Protein AF-A0A7X4B3M7-F1 (afdb_monomer)

Secondary structure (DSSP, 8-state):
---------------------S-TTS--SS--STT-EEEEE-TTS-EEEEEEEEEEEETTEEEEEEEEES----TTT--SS---SEEEE-SSEEEE--HHHHHHHHHHHHHHHHHHHHHHHHHHHHTTSPTT-EEEEEEEEEEEE-SSEEEEESS--TT-EEEEEEEEEEEEEEEEEESS-----GGGTEEEEEEEEEEEEEEEEEEEEEETTEEEEEEEEEEEEEEEEEEE--SS----S------------

Solvent-accessible surface area (backbone atoms only — not comparable to full-atom values): 15549 Å² total; per-residue (Å²): 134,88,80,88,85,88,80,91,78,86,81,79,80,76,75,75,76,71,77,75,69,92,70,82,76,69,60,72,89,57,75,81,54,64,74,40,66,50,76,49,66,50,98,87,68,51,69,35,38,41,29,21,40,77,68,44,78,57,96,89,41,72,31,45,29,42,47,53,43,69,72,89,79,58,54,88,78,53,93,69,94,83,78,56,48,34,35,33,79,50,94,61,34,34,32,32,58,49,29,70,59,50,26,50,32,52,40,49,57,51,46,56,53,49,51,53,51,39,51,53,50,37,54,64,45,53,80,71,44,60,92,74,43,45,67,45,70,49,73,50,74,50,53,46,49,46,73,65,25,46,76,41,67,38,59,92,63,91,70,53,69,48,72,21,44,43,34,41,33,41,35,42,40,37,54,46,69,44,74,59,91,76,82,72,59,71,69,76,30,49,51,42,44,39,36,37,42,39,31,33,35,31,56,75,49,67,43,71,49,78,55,97,93,44,76,43,71,74,36,80,38,69,47,75,45,80,47,79,48,75,47,70,75,62,100,51,86,82,86,80,88,87,86,84,83,75,85,85,77,88,82,88,130

Mean predicted aligned error: 13.41 Å

Structure (mmCIF, N/CA/C/O backbone):
data_AF-A0A7X4B3M7-F1
#
_entry.id   AF-A0A7X4B3M7-F1
#
loop_
_atom_site.group_PDB
_atom_site.id
_atom_site.type_symbol
_atom_site.label_atom_id
_atom_site.label_alt_id
_atom_site.label_comp_id
_atom_site.label_asym_id
_atom_site.label_entity_id
_atom_site.label_seq_id
_atom_site.pdbx_PDB_ins_code
_atom_site.Cartn_x
_atom_site.Cartn_y
_atom_site.Cartn_z
_atom_site.occupancy
_atom_site.B_iso_or_equiv
_atom_site.auth_seq_id
_atom_site.auth_comp_id
_atom_site.auth_asym_id
_atom_site.auth_atom_id
_atom_site.pdbx_PDB_model_num
ATOM 1 N N . MET A 1 1 ? 45.673 -19.142 -72.342 1.00 34.72 1 MET A N 1
ATOM 2 C CA . MET A 1 1 ? 46.194 -18.234 -71.298 1.00 34.72 1 MET A CA 1
ATOM 3 C C . MET A 1 1 ? 45.036 -17.338 -70.872 1.00 34.72 1 MET A C 1
ATOM 5 O O . MET A 1 1 ? 44.588 -16.563 -71.697 1.00 34.72 1 MET A O 1
ATOM 9 N N . ASN A 1 2 ? 44.330 -17.653 -69.778 1.00 34.03 2 ASN A N 1
ATOM 10 C CA . ASN A 1 2 ? 44.690 -17.321 -68.380 1.00 34.03 2 ASN A CA 1
ATOM 11 C C . ASN A 1 2 ? 44.481 -15.809 -68.128 1.00 34.03 2 ASN A C 1
ATOM 13 O O . ASN A 1 2 ? 45.130 -15.044 -68.821 1.00 34.03 2 ASN A O 1
ATOM 17 N N . TYR A 1 3 ? 43.674 -15.261 -67.208 1.00 37.75 3 TYR A N 1
ATOM 18 C CA . TYR A 1 3 ? 42.820 -15.725 -66.100 1.00 37.75 3 TYR A CA 1
ATOM 19 C C . TYR A 1 3 ? 41.920 -14.515 -65.669 1.00 37.75 3 TYR A C 1
ATOM 21 O O . TYR A 1 3 ? 42.401 -13.391 -65.676 1.00 37.75 3 TYR A O 1
ATOM 29 N N . ILE A 1 4 ? 40.654 -14.770 -65.289 1.00 41.84 4 ILE A N 1
ATOM 30 C CA . ILE A 1 4 ? 39.885 -14.256 -64.111 1.00 41.84 4 ILE A CA 1
ATOM 31 C C . ILE A 1 4 ? 39.731 -12.726 -63.855 1.00 41.84 4 ILE A C 1
ATOM 33 O O . ILE A 1 4 ? 40.701 -12.026 -63.618 1.00 41.84 4 ILE A O 1
ATOM 37 N N . LYS A 1 5 ? 38.508 -12.169 -63.994 1.00 34.84 5 LYS A N 1
ATOM 38 C CA . LYS A 1 5 ? 37.421 -11.846 -63.006 1.00 34.84 5 LYS A CA 1
ATOM 39 C C . LYS A 1 5 ? 37.595 -10.560 -62.155 1.00 34.84 5 LYS A C 1
ATOM 41 O O . LYS A 1 5 ? 38.554 -10.450 -61.404 1.00 34.84 5 LYS A O 1
ATOM 46 N N . THR A 1 6 ? 36.492 -9.784 -62.082 1.00 40.59 6 THR A N 1
ATOM 47 C CA . THR A 1 6 ? 36.068 -8.846 -60.994 1.00 40.59 6 THR A CA 1
ATOM 48 C C . THR A 1 6 ? 36.888 -7.540 -60.868 1.00 40.59 6 THR A C 1
ATOM 50 O O . THR A 1 6 ? 38.086 -7.549 -61.074 1.00 40.59 6 THR A O 1
ATOM 53 N N . ALA A 1 7 ? 36.337 -6.361 -60.562 1.00 35.16 7 ALA A N 1
ATOM 54 C CA . ALA A 1 7 ? 35.203 -6.085 -59.692 1.00 35.16 7 ALA A CA 1
ATOM 55 C C . ALA A 1 7 ? 34.476 -4.764 -60.017 1.00 35.16 7 ALA A C 1
ATOM 57 O O . ALA A 1 7 ? 35.094 -3.720 -60.212 1.00 35.16 7 ALA A O 1
ATOM 58 N N . CYS A 1 8 ? 33.142 -4.824 -59.980 1.00 39.59 8 CYS A N 1
ATOM 59 C CA . CYS A 1 8 ? 32.291 -3.695 -59.622 1.00 39.59 8 CYS A CA 1
ATOM 60 C C . CYS A 1 8 ? 32.589 -3.299 -58.175 1.00 39.59 8 CYS A C 1
ATOM 62 O O . CYS A 1 8 ? 32.405 -4.124 -57.284 1.00 39.59 8 CYS A O 1
ATOM 64 N N . ILE A 1 9 ? 32.976 -2.050 -57.926 1.00 33.66 9 ILE A N 1
ATOM 65 C CA . ILE A 1 9 ? 32.848 -1.443 -56.598 1.00 33.66 9 ILE A CA 1
ATOM 66 C C . ILE A 1 9 ? 32.237 -0.059 -56.792 1.00 33.66 9 ILE A C 1
ATOM 68 O O . ILE A 1 9 ? 32.919 0.938 -57.007 1.00 33.66 9 ILE A O 1
ATOM 72 N N . LEU A 1 10 ? 30.905 -0.034 -56.757 1.00 33.22 10 LEU A N 1
ATOM 73 C CA . LEU A 1 10 ? 30.109 1.161 -56.519 1.00 33.22 10 LEU A CA 1
ATOM 74 C C . LEU A 1 10 ? 30.029 1.318 -54.990 1.00 33.22 10 LEU A C 1
ATOM 76 O O . LEU A 1 10 ? 29.175 0.722 -54.339 1.00 33.22 10 LEU A O 1
ATOM 80 N N . LEU A 1 11 ? 30.982 2.042 -54.401 1.00 31.17 11 LEU A N 1
ATOM 81 C CA . LEU A 1 11 ? 31.009 2.357 -52.969 1.00 31.17 11 LEU A CA 1
ATOM 82 C C . LEU A 1 11 ? 30.110 3.576 -52.720 1.00 31.17 11 LEU A C 1
ATOM 84 O O . LEU A 1 11 ? 30.572 4.709 -52.627 1.00 31.17 11 LEU A O 1
ATOM 88 N N . ILE A 1 12 ? 28.799 3.343 -52.645 1.00 36.97 12 ILE A N 1
ATOM 89 C CA . ILE A 1 12 ? 27.863 4.302 -52.052 1.00 36.97 12 ILE A CA 1
ATOM 90 C C . ILE A 1 12 ? 27.963 4.118 -50.535 1.00 36.97 12 ILE A C 1
ATOM 92 O O . ILE A 1 12 ? 27.249 3.315 -49.941 1.00 36.97 12 ILE A O 1
ATOM 96 N N . LEU A 1 13 ? 28.880 4.850 -49.901 1.00 33.50 13 LEU A N 1
ATOM 97 C CA . LEU A 1 13 ? 28.819 5.106 -48.463 1.00 33.50 13 LEU A CA 1
ATOM 98 C C . LEU A 1 13 ? 27.743 6.171 -48.234 1.00 33.50 13 LEU A C 1
ATOM 100 O O . LEU A 1 13 ? 28.031 7.353 -48.072 1.00 33.50 13 LEU A O 1
ATOM 104 N N . LEU A 1 14 ? 26.480 5.743 -48.250 1.00 35.06 14 LEU A N 1
ATOM 105 C CA . LEU A 1 14 ? 25.412 6.469 -47.575 1.00 35.06 14 LEU A CA 1
ATOM 106 C C . LEU A 1 14 ? 25.665 6.303 -46.077 1.00 35.06 14 LEU A C 1
ATOM 108 O O . LEU A 1 14 ? 25.158 5.383 -45.438 1.00 35.06 14 LEU A O 1
ATOM 112 N N . SER A 1 15 ? 26.497 7.182 -45.523 1.00 30.77 15 SER A N 1
ATOM 113 C CA . SER A 1 15 ? 26.498 7.448 -44.093 1.00 30.77 15 SER A CA 1
ATOM 114 C C . SER A 1 15 ? 25.131 8.037 -43.756 1.00 30.77 15 SER A C 1
ATOM 116 O O . SER A 1 15 ? 24.919 9.247 -43.840 1.00 30.77 15 SER A O 1
ATOM 118 N N . PHE A 1 16 ? 24.180 7.169 -43.415 1.00 32.66 16 PHE A N 1
ATOM 119 C CA . PHE A 1 16 ? 23.076 7.568 -42.564 1.00 32.66 16 PHE A CA 1
ATOM 120 C C . PHE A 1 16 ? 23.708 8.017 -41.250 1.00 32.66 16 PHE A C 1
ATOM 122 O O . PHE A 1 16 ? 23.983 7.213 -40.363 1.00 32.66 16 PHE A O 1
ATOM 129 N N . SER A 1 17 ? 23.971 9.315 -41.135 1.00 31.12 17 SER A N 1
ATOM 130 C CA . SER A 1 17 ? 24.019 9.961 -39.836 1.00 31.12 17 SER A CA 1
ATOM 131 C C . SER A 1 17 ? 22.600 9.872 -39.291 1.00 31.12 17 SER A C 1
ATOM 133 O O . SER A 1 17 ? 21.800 10.790 -39.458 1.00 31.12 17 SER A O 1
ATOM 135 N N . VAL A 1 18 ? 22.259 8.730 -38.690 1.00 32.03 18 VAL A N 1
ATOM 136 C CA . VAL A 1 18 ? 21.217 8.720 -37.675 1.00 32.03 18 VAL A CA 1
ATOM 137 C C . VAL A 1 18 ? 21.761 9.662 -36.617 1.00 32.03 18 VAL A C 1
ATOM 139 O O . VAL A 1 18 ? 22.704 9.341 -35.896 1.00 32.03 18 VAL A O 1
ATOM 142 N N . VAL A 1 19 ? 21.230 10.880 -36.596 1.00 33.72 19 VAL A N 1
ATOM 143 C CA . VAL A 1 19 ? 21.279 11.691 -35.394 1.00 33.72 19 VAL A CA 1
ATOM 144 C C . VAL A 1 19 ? 20.476 10.876 -34.394 1.00 33.72 19 VAL A C 1
ATOM 146 O O . VAL A 1 19 ? 19.251 10.920 -34.396 1.00 33.72 19 VAL A O 1
ATOM 149 N N . ILE A 1 20 ? 21.173 10.049 -33.614 1.00 31.11 20 ILE A N 1
ATOM 150 C CA . ILE A 1 20 ? 20.641 9.516 -32.370 1.00 31.11 20 ILE A CA 1
ATOM 151 C C . ILE A 1 20 ? 20.466 10.768 -31.523 1.00 31.11 20 ILE A C 1
ATOM 153 O O . ILE A 1 20 ? 21.413 11.280 -30.922 1.00 31.11 20 ILE A O 1
ATOM 157 N N . THR A 1 21 ? 19.278 11.362 -31.592 1.00 31.00 21 THR A N 1
ATOM 158 C CA . THR A 1 21 ? 18.853 12.315 -30.584 1.00 31.00 21 THR A CA 1
ATOM 159 C C . THR A 1 21 ? 18.980 11.570 -29.271 1.00 31.00 21 THR A C 1
ATOM 161 O O . THR A 1 21 ? 18.379 10.514 -29.107 1.00 31.00 21 THR A O 1
ATOM 164 N N . ALA A 1 22 ? 19.822 12.072 -28.375 1.00 29.97 22 ALA A N 1
ATOM 165 C CA . ALA A 1 22 ? 19.930 11.570 -27.020 1.00 29.97 22 ALA A CA 1
ATOM 166 C C . ALA A 1 22 ? 18.573 11.755 -26.315 1.00 29.97 22 ALA A C 1
ATOM 168 O O . ALA A 1 22 ? 18.331 12.771 -25.671 1.00 29.97 22 ALA A O 1
ATOM 169 N N . SER A 1 23 ? 17.669 10.797 -26.506 1.00 35.50 23 SER A N 1
ATOM 170 C CA . SER A 1 23 ? 16.437 10.611 -25.737 1.00 35.50 23 SER A CA 1
ATOM 171 C C . SER A 1 23 ? 16.377 9.229 -25.077 1.00 35.50 23 SER A C 1
ATOM 173 O O . SER A 1 23 ? 15.480 8.983 -24.282 1.00 35.50 23 SER A O 1
ATOM 175 N N . ASP A 1 24 ? 17.352 8.353 -25.338 1.00 32.50 24 ASP A N 1
ATOM 176 C CA . ASP A 1 24 ? 17.338 6.935 -24.936 1.00 32.50 24 ASP A CA 1
ATOM 177 C C . ASP A 1 24 ? 17.814 6.670 -23.492 1.00 32.50 24 ASP A C 1
ATOM 179 O O . ASP A 1 24 ? 18.127 5.540 -23.131 1.00 32.50 24 ASP A O 1
ATOM 183 N N . THR A 1 25 ? 17.893 7.689 -22.632 1.00 42.44 25 THR A N 1
ATOM 184 C CA . THR A 1 25 ? 18.363 7.530 -21.239 1.00 42.44 25 THR A CA 1
ATOM 185 C C . THR A 1 25 ? 17.246 7.484 -20.199 1.00 42.44 25 THR A C 1
ATOM 187 O O . THR A 1 25 ? 17.509 7.679 -19.013 1.00 42.44 25 THR A O 1
ATOM 190 N N . LEU A 1 26 ? 16.004 7.207 -20.595 1.00 48.78 26 LEU A N 1
ATOM 191 C CA . LEU A 1 26 ? 15.045 6.635 -19.653 1.00 48.78 26 LEU A CA 1
ATOM 192 C C . LEU A 1 26 ? 15.331 5.138 -19.599 1.00 48.78 26 LEU A C 1
ATOM 194 O O . LEU A 1 26 ? 14.896 4.381 -20.457 1.00 48.78 26 LEU A O 1
ATOM 198 N N . THR A 1 27 ? 16.132 4.732 -18.613 1.00 53.38 27 THR A N 1
ATOM 199 C CA . THR A 1 27 ? 16.358 3.311 -18.327 1.00 53.38 27 THR A CA 1
ATOM 200 C C . THR A 1 27 ? 14.985 2.694 -18.075 1.00 53.38 27 THR A C 1
ATOM 202 O O . THR A 1 27 ? 14.320 3.058 -17.106 1.00 53.38 27 THR A O 1
ATOM 205 N N . GLU A 1 28 ? 14.505 1.832 -18.968 1.00 60.69 28 GLU A N 1
ATOM 206 C CA . GLU A 1 28 ? 13.208 1.184 -18.789 1.00 60.69 28 GLU A CA 1
ATOM 207 C C . GLU A 1 28 ? 13.336 0.128 -17.681 1.00 60.69 28 GLU A C 1
ATOM 209 O O . GLU A 1 28 ? 13.877 -0.954 -17.884 1.00 60.69 28 GLU A O 1
ATOM 214 N N . PHE A 1 29 ? 12.860 0.445 -16.473 1.00 66.38 29 PHE A N 1
ATOM 215 C CA . PHE A 1 29 ? 12.829 -0.505 -15.346 1.00 66.38 29 PHE A CA 1
ATOM 216 C C . PHE A 1 29 ? 11.760 -1.588 -15.512 1.00 66.38 29 PHE A C 1
ATOM 218 O O . PHE A 1 29 ? 11.787 -2.599 -14.811 1.00 66.38 29 PHE A O 1
ATOM 225 N N . PHE A 1 30 ? 10.803 -1.363 -16.412 1.00 73.44 30 PHE A N 1
ATOM 226 C CA . PHE A 1 30 ? 9.717 -2.281 -16.709 1.00 73.44 30 PHE A CA 1
ATOM 227 C C . PHE A 1 30 ? 9.575 -2.457 -18.219 1.00 73.44 30 PHE A C 1
ATOM 229 O O . PHE A 1 30 ? 9.700 -1.466 -18.938 1.00 73.44 30 PHE A O 1
ATOM 236 N N . PRO A 1 31 ? 9.237 -3.667 -18.698 1.00 75.81 31 PRO A N 1
ATOM 237 C CA . PRO A 1 31 ? 8.858 -3.876 -20.089 1.00 75.81 31 PRO A CA 1
ATOM 238 C C . PRO A 1 31 ? 7.676 -2.977 -20.489 1.00 75.81 31 PRO A C 1
ATOM 240 O O . PRO A 1 31 ? 6.569 -3.106 -19.960 1.00 75.81 31 PRO A O 1
ATOM 243 N N . THR A 1 32 ? 7.899 -2.065 -21.434 1.00 71.75 32 THR A N 1
ATOM 244 C CA . THR A 1 32 ? 6.888 -1.100 -21.912 1.00 71.75 32 THR A CA 1
ATOM 245 C C . THR A 1 32 ? 6.124 -1.581 -23.147 1.00 71.75 32 THR A C 1
ATOM 247 O O . THR A 1 32 ? 5.099 -0.997 -23.500 1.00 71.75 32 THR A O 1
ATOM 250 N N . THR A 1 33 ? 6.604 -2.646 -23.799 1.00 83.88 33 THR A N 1
ATOM 251 C CA . THR A 1 33 ? 5.953 -3.249 -24.968 1.00 83.88 33 THR A CA 1
ATOM 252 C C . THR A 1 33 ? 4.694 -3.994 -24.535 1.00 83.88 33 THR A C 1
ATOM 254 O O . THR A 1 33 ? 4.777 -4.948 -23.758 1.00 83.88 33 THR A O 1
ATOM 257 N N . GLU A 1 34 ? 3.539 -3.581 -25.056 1.00 87.38 34 GLU A N 1
ATOM 258 C CA . GLU A 1 34 ? 2.248 -4.226 -24.797 1.00 87.38 34 GLU A CA 1
ATOM 259 C C . GLU A 1 34 ? 2.313 -5.740 -25.056 1.00 87.38 34 GLU A C 1
ATOM 261 O O . GLU A 1 34 ? 2.914 -6.205 -26.026 1.00 87.38 34 GLU A O 1
ATOM 266 N N . GLY A 1 35 ? 1.725 -6.520 -24.152 1.00 88.31 35 GLY A N 1
ATOM 267 C CA . GLY A 1 35 ? 1.753 -7.981 -24.176 1.00 88.31 35 GLY A CA 1
ATOM 268 C C . GLY A 1 35 ? 3.033 -8.600 -23.610 1.00 88.31 35 GLY A C 1
ATOM 269 O O . GLY A 1 35 ? 3.069 -9.813 -23.404 1.00 88.31 35 GLY A O 1
ATOM 270 N N . SER A 1 36 ? 4.068 -7.807 -23.305 1.00 90.31 36 SER A N 1
ATOM 271 C CA . SER A 1 36 ? 5.222 -8.311 -22.550 1.00 90.31 36 SER A CA 1
ATOM 272 C C . SER A 1 36 ? 4.779 -8.748 -21.167 1.00 90.31 36 SER A C 1
ATOM 274 O O . SER A 1 36 ? 4.086 -8.003 -20.476 1.00 90.31 36 SER A O 1
ATOM 276 N N . PHE A 1 37 ? 5.219 -9.924 -20.739 1.00 93.31 37 PHE A N 1
ATOM 277 C CA . PHE A 1 37 ? 4.881 -10.458 -19.430 1.00 93.31 37 PHE A CA 1
ATOM 278 C C . PHE A 1 37 ? 6.105 -11.033 -18.728 1.00 93.31 37 PHE A C 1
ATOM 280 O O . PHE A 1 37 ? 7.100 -11.396 -19.358 1.00 93.31 37 PHE A O 1
ATOM 287 N N . TRP A 1 38 ? 6.023 -11.120 -17.407 1.00 91.00 38 TRP A N 1
ATOM 288 C CA . TRP A 1 38 ? 7.014 -11.801 -16.588 1.00 91.00 38 TRP A CA 1
ATOM 289 C C . TRP A 1 38 ? 6.362 -12.437 -15.370 1.00 91.00 38 TRP A C 1
ATOM 291 O O . TRP A 1 38 ? 5.358 -11.951 -14.846 1.00 91.00 38 TRP A O 1
ATOM 301 N N . VAL A 1 39 ? 6.970 -13.529 -14.920 1.00 91.81 39 VAL A N 1
ATOM 302 C CA . VAL A 1 39 ? 6.546 -14.268 -13.734 1.00 91.81 39 VAL A CA 1
ATOM 303 C C . VAL A 1 39 ? 7.479 -13.924 -12.584 1.00 91.81 39 VAL A C 1
ATOM 305 O O . VAL A 1 39 ? 8.700 -13.884 -12.754 1.00 91.81 39 VAL A O 1
ATOM 308 N N . TYR A 1 40 ? 6.911 -13.667 -11.413 1.00 87.12 40 TYR A N 1
ATOM 309 C CA . TYR A 1 40 ? 7.670 -13.433 -10.193 1.00 87.12 40 TYR A CA 1
ATOM 310 C C . TYR A 1 40 ? 6.943 -14.011 -8.983 1.00 87.12 40 TYR A C 1
ATOM 312 O O . TYR A 1 40 ? 5.728 -14.186 -8.993 1.00 87.12 40 TYR A O 1
ATOM 320 N N . VAL A 1 41 ? 7.710 -14.286 -7.932 1.00 86.19 41 VAL A N 1
ATOM 321 C CA . VAL A 1 41 ? 7.186 -14.673 -6.623 1.00 86.19 41 VAL A CA 1
ATOM 322 C C . VAL A 1 41 ? 7.353 -13.479 -5.693 1.00 86.19 41 VAL A C 1
ATOM 324 O O . VAL A 1 41 ? 8.438 -12.894 -5.629 1.00 86.19 41 VAL A O 1
ATOM 327 N N . ASP A 1 42 ? 6.274 -13.075 -5.031 1.00 81.62 42 ASP A N 1
ATOM 328 C CA . ASP A 1 42 ? 6.301 -11.984 -4.060 1.00 81.62 42 ASP A CA 1
ATOM 329 C C . ASP A 1 42 ? 6.946 -12.414 -2.724 1.00 81.62 42 ASP A C 1
ATOM 331 O O . ASP A 1 42 ? 7.335 -13.566 -2.516 1.00 81.62 42 ASP A O 1
ATOM 335 N N . GLN A 1 43 ? 7.067 -11.472 -1.790 1.00 74.88 43 GLN A N 1
ATOM 336 C CA . GLN A 1 43 ? 7.617 -11.713 -0.452 1.00 74.88 43 GLN A CA 1
ATOM 337 C C . GLN A 1 43 ? 6.818 -12.717 0.397 1.00 74.88 43 GLN A C 1
ATOM 339 O O . GLN A 1 43 ? 7.358 -13.261 1.359 1.00 74.88 43 GLN A O 1
ATOM 344 N N . ASP A 1 44 ? 5.549 -12.946 0.061 1.00 77.81 44 ASP A N 1
ATOM 345 C CA . ASP A 1 44 ? 4.644 -13.858 0.760 1.00 77.81 44 ASP A CA 1
ATOM 346 C C . ASP A 1 44 ? 4.619 -15.251 0.089 1.00 77.81 44 ASP A C 1
ATOM 348 O O . ASP A 1 44 ? 3.905 -16.152 0.533 1.00 77.81 44 ASP A O 1
ATOM 352 N N . GLY A 1 45 ? 5.423 -15.454 -0.963 1.00 84.31 45 GLY A N 1
ATOM 353 C CA . GLY A 1 45 ? 5.508 -16.708 -1.705 1.00 84.31 45 GLY A CA 1
ATOM 354 C C . GLY A 1 45 ? 4.408 -16.889 -2.754 1.00 84.31 45 GLY A C 1
ATOM 355 O O . GLY A 1 45 ? 4.281 -17.983 -3.305 1.00 84.31 45 GLY A O 1
ATOM 356 N N . ASN A 1 46 ? 3.612 -15.856 -3.041 1.00 84.81 46 ASN A N 1
ATOM 357 C CA . ASN A 1 46 ? 2.607 -15.906 -4.095 1.00 84.81 46 ASN A CA 1
ATOM 358 C C . ASN A 1 46 ? 3.272 -15.698 -5.455 1.00 84.81 46 ASN A C 1
ATOM 360 O O . ASN A 1 46 ? 3.971 -14.709 -5.676 1.00 84.81 46 ASN A O 1
ATOM 364 N N . GLU A 1 47 ? 3.017 -16.615 -6.381 1.00 89.75 47 GLU A N 1
ATOM 365 C CA . GLU A 1 47 ? 3.423 -16.461 -7.772 1.00 89.75 47 GLU A CA 1
ATOM 366 C C . GLU A 1 47 ? 2.416 -15.592 -8.531 1.00 89.75 47 GLU A C 1
ATOM 368 O O . GLU A 1 47 ? 1.202 -15.775 -8.412 1.00 89.75 47 GLU A O 1
ATOM 373 N N . PHE A 1 48 ? 2.941 -14.666 -9.327 1.00 89.06 48 PHE A N 1
ATOM 374 C CA . PHE A 1 48 ? 2.173 -13.801 -10.205 1.00 89.06 48 PHE A CA 1
ATOM 375 C C . PHE A 1 48 ? 2.788 -13.745 -11.592 1.00 89.06 48 PHE A C 1
ATOM 377 O O . PHE A 1 48 ? 4.003 -13.601 -11.741 1.00 89.06 48 PHE A O 1
ATOM 384 N N . THR A 1 49 ? 1.926 -13.721 -12.601 1.00 92.25 49 THR A N 1
ATOM 385 C CA . THR A 1 49 ? 2.261 -13.216 -13.930 1.00 92.25 49 THR A CA 1
ATO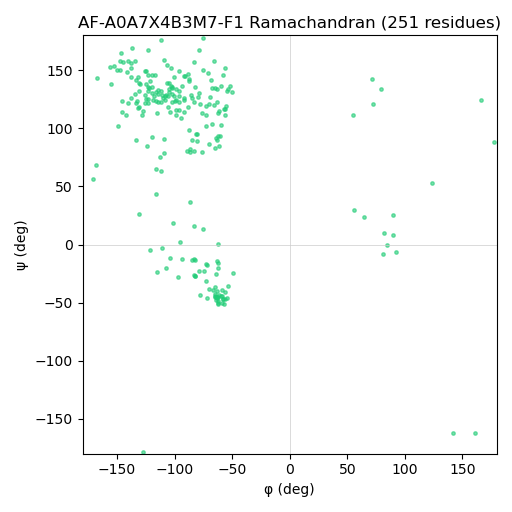M 386 C C . THR A 1 49 ? 1.809 -11.768 -14.018 1.00 92.25 49 THR A C 1
ATOM 388 O O . THR A 1 49 ? 0.632 -11.477 -13.805 1.00 92.25 49 THR A O 1
ATOM 391 N N . ARG A 1 50 ? 2.735 -10.853 -14.314 1.00 91.19 50 ARG A N 1
ATOM 392 C CA . ARG A 1 50 ? 2.414 -9.459 -14.636 1.00 91.19 50 ARG A CA 1
ATOM 393 C C . ARG A 1 50 ? 2.561 -9.243 -16.130 1.00 91.19 50 ARG A C 1
ATOM 395 O O . ARG A 1 50 ? 3.592 -9.617 -16.685 1.00 91.19 50 ARG A O 1
ATOM 402 N N . THR A 1 51 ? 1.578 -8.593 -16.739 1.00 92.44 51 THR A N 1
ATOM 403 C CA . THR A 1 51 ? 1.565 -8.299 -18.175 1.00 92.44 51 THR A CA 1
ATOM 404 C C . THR A 1 51 ? 1.426 -6.801 -18.400 1.00 92.44 51 THR A C 1
ATOM 406 O O . THR A 1 51 ? 0.570 -6.158 -17.798 1.00 92.44 51 THR A O 1
ATOM 409 N N . SER A 1 52 ? 2.275 -6.247 -19.262 1.00 90.25 52 SER A N 1
ATOM 410 C CA . SER A 1 52 ? 2.184 -4.876 -19.765 1.00 90.25 52 SER A CA 1
ATOM 411 C C . SER A 1 52 ? 0.984 -4.758 -20.696 1.00 90.25 52 SER A C 1
ATOM 413 O O . SER A 1 52 ? 0.884 -5.497 -21.676 1.00 90.25 52 SER A O 1
ATOM 415 N N . THR A 1 53 ? 0.051 -3.869 -20.376 1.00 90.56 53 THR A N 1
ATOM 416 C CA . THR A 1 53 ? -1.184 -3.662 -21.143 1.00 90.56 53 THR A CA 1
ATOM 417 C C . THR A 1 53 ? -1.192 -2.297 -21.829 1.00 90.56 53 THR A C 1
ATOM 419 O O . THR A 1 53 ? -0.261 -1.504 -21.674 1.00 90.56 53 THR A O 1
ATOM 422 N N . GLU A 1 54 ? -2.236 -2.030 -22.617 1.00 88.38 54 GLU A N 1
ATOM 423 C CA . GLU A 1 54 ? -2.375 -0.796 -23.392 1.00 88.38 54 GLU A CA 1
ATOM 424 C C . GLU A 1 54 ? -2.136 0.460 -22.530 1.00 88.38 54 GLU A C 1
ATOM 426 O O . GLU A 1 54 ? -2.676 0.625 -21.425 1.00 88.38 54 GLU A O 1
ATOM 431 N N . GLN A 1 55 ? -1.303 1.366 -23.041 1.00 87.81 55 GLN A N 1
ATOM 432 C CA . GLN A 1 55 ? -1.026 2.638 -22.383 1.00 87.81 55 GLN A CA 1
ATOM 433 C C . GLN A 1 55 ? -2.270 3.530 -22.404 1.00 87.81 55 GLN A C 1
ATOM 435 O O . GLN A 1 55 ? -2.992 3.608 -23.396 1.00 87.81 55 GLN A O 1
ATOM 440 N N . LYS A 1 56 ? -2.504 4.262 -21.317 1.00 89.44 56 LYS A N 1
ATOM 441 C CA . LYS A 1 56 ? -3.620 5.205 -21.205 1.00 89.44 56 LYS A CA 1
ATOM 442 C C . LYS A 1 56 ? -3.109 6.630 -21.322 1.00 89.44 56 LYS A C 1
ATOM 444 O O . LYS A 1 56 ? -2.182 7.013 -20.616 1.00 89.44 56 LYS A O 1
ATOM 449 N N . ASN A 1 57 ? -3.753 7.432 -22.166 1.00 87.75 57 ASN A N 1
ATOM 450 C CA . ASN A 1 57 ? -3.545 8.876 -22.184 1.00 87.75 57 ASN A CA 1
ATOM 451 C C . ASN A 1 57 ? -4.628 9.549 -21.338 1.00 87.75 57 ASN A C 1
ATOM 453 O O . ASN A 1 57 ? -5.815 9.467 -21.658 1.00 87.75 57 ASN A O 1
ATOM 457 N N . MET A 1 58 ? -4.219 10.197 -20.251 1.00 85.31 58 MET A N 1
ATOM 458 C CA . MET A 1 58 ? -5.118 10.922 -19.357 1.00 85.31 58 MET A CA 1
ATOM 459 C C . MET A 1 58 ? -4.541 12.312 -19.120 1.00 85.31 58 MET A C 1
ATOM 461 O O . MET A 1 58 ? -3.431 12.454 -18.621 1.00 85.31 58 MET A O 1
ATOM 465 N N . GLY A 1 59 ? -5.276 13.352 -19.516 1.00 83.94 59 GLY A N 1
ATOM 466 C CA . GLY A 1 59 ? -4.821 14.734 -19.334 1.00 83.94 59 GLY A CA 1
ATOM 467 C C . GLY A 1 59 ? -3.557 15.104 -20.122 1.00 83.94 59 GLY A C 1
ATOM 468 O O . GLY A 1 59 ? -2.861 16.031 -19.726 1.00 83.94 59 GLY A O 1
ATOM 469 N N . GLY A 1 60 ? -3.248 14.401 -21.220 1.00 84.31 60 GLY A N 1
ATOM 470 C CA . GLY A 1 60 ? -2.035 14.630 -22.014 1.00 84.31 60 GLY A CA 1
ATOM 471 C C . GLY A 1 60 ? -0.793 13.912 -21.480 1.00 84.31 60 GLY A C 1
ATOM 472 O O . GLY A 1 60 ? 0.267 14.007 -22.096 1.00 84.31 60 GLY A O 1
ATOM 473 N N . GLU A 1 61 ? -0.919 13.172 -20.378 1.00 84.75 61 GLU A N 1
ATOM 474 C CA . GLU A 1 61 ? 0.143 12.345 -19.818 1.00 84.75 61 GLU A CA 1
ATOM 475 C C . GLU A 1 61 ? -0.055 10.870 -20.189 1.00 84.75 61 GLU A C 1
ATOM 477 O O . GLU A 1 61 ? -1.182 10.373 -20.270 1.00 84.75 61 GLU A O 1
ATOM 482 N N . ILE A 1 62 ? 1.059 10.171 -20.416 1.00 87.00 62 ILE A N 1
ATOM 483 C CA . ILE A 1 62 ? 1.076 8.741 -20.732 1.00 87.00 62 ILE A CA 1
ATOM 484 C C . ILE A 1 62 ? 1.212 7.952 -19.435 1.00 87.00 62 ILE A C 1
ATOM 486 O O . ILE A 1 62 ? 2.150 8.154 -18.662 1.00 87.00 62 ILE A O 1
ATOM 490 N N . PHE A 1 63 ? 0.285 7.024 -19.236 1.00 88.38 63 PHE A N 1
ATOM 491 C CA . PHE A 1 63 ? 0.309 6.063 -18.152 1.00 88.38 63 PHE A CA 1
ATOM 492 C C . PHE A 1 63 ? 0.472 4.662 -18.712 1.00 88.38 63 PHE A C 1
ATOM 494 O O . PHE A 1 63 ? -0.246 4.239 -19.619 1.00 88.38 63 PHE A O 1
ATOM 501 N N . HIS A 1 64 ? 1.383 3.920 -18.114 1.00 88.00 64 HIS A N 1
ATOM 502 C CA . HIS A 1 64 ? 1.561 2.509 -18.378 1.00 88.00 64 HIS A CA 1
ATOM 503 C C . HIS A 1 64 ? 0.692 1.707 -17.414 1.00 88.00 64 HIS A C 1
ATOM 505 O O . HIS A 1 64 ? 0.491 2.103 -16.259 1.00 88.00 64 HIS A O 1
ATOM 511 N N . THR A 1 65 ? 0.163 0.588 -17.894 1.00 90.12 65 THR A N 1
ATOM 512 C CA . THR A 1 65 ? -0.760 -0.243 -17.126 1.00 90.12 65 THR A CA 1
ATOM 513 C C . THR A 1 65 ? -0.276 -1.682 -17.047 1.00 90.12 65 THR A C 1
ATOM 515 O O . THR A 1 65 ? 0.392 -2.173 -17.958 1.00 90.12 65 THR A O 1
ATOM 518 N N . PHE A 1 66 ? -0.613 -2.346 -15.943 1.00 90.00 66 PHE A N 1
ATOM 519 C CA . PHE A 1 66 ? -0.352 -3.764 -15.745 1.00 90.00 66 PHE A CA 1
ATOM 520 C C . PHE A 1 66 ? -1.640 -4.529 -15.457 1.00 90.00 66 PHE A C 1
ATOM 522 O O . PHE A 1 66 ? -2.521 -4.036 -14.750 1.00 90.00 66 PHE A O 1
ATOM 529 N N . SER A 1 67 ? -1.707 -5.767 -15.938 1.00 91.69 67 SER A N 1
ATOM 530 C CA . SER A 1 67 ? -2.626 -6.789 -15.439 1.00 91.69 67 SER A CA 1
ATOM 531 C C . SER A 1 67 ? -1.863 -7.869 -14.669 1.00 91.69 67 SER A C 1
ATOM 533 O O . SER A 1 67 ? -0.648 -8.026 -14.827 1.00 91.69 67 SER A O 1
ATOM 535 N N . TYR A 1 68 ? -2.582 -8.590 -13.806 1.00 90.06 68 TYR A N 1
ATOM 536 C CA . TYR A 1 68 ? -2.025 -9.619 -12.932 1.00 90.06 68 TYR A CA 1
ATOM 537 C C . TYR A 1 68 ? -2.826 -10.916 -13.035 1.00 90.06 68 TYR A C 1
ATOM 539 O O . TYR A 1 68 ? -4.057 -10.890 -13.006 1.00 90.06 68 TYR A O 1
ATOM 547 N N . GLU A 1 69 ? -2.116 -12.040 -13.080 1.00 92.00 69 GLU A N 1
ATOM 548 C CA . GLU A 1 69 ? -2.673 -13.383 -12.922 1.00 92.00 69 GLU A CA 1
ATOM 549 C C . GLU A 1 69 ? -1.960 -14.103 -11.761 1.00 92.00 69 GLU A C 1
ATOM 551 O O . GLU A 1 69 ? -0.736 -14.240 -11.810 1.00 92.00 69 GLU A O 1
ATOM 556 N N . PRO A 1 70 ? -2.681 -14.565 -10.719 1.00 89.56 70 PRO A N 1
ATOM 557 C CA . PRO A 1 70 ? -4.118 -14.378 -10.498 1.00 89.56 70 PRO A CA 1
ATOM 558 C C . PRO A 1 70 ? -4.486 -12.905 -10.251 1.00 89.56 70 PRO A C 1
ATOM 560 O O . PRO A 1 70 ? -3.652 -12.106 -9.825 1.00 89.56 70 PRO A O 1
ATOM 563 N N . ALA A 1 71 ? -5.753 -12.560 -10.496 1.00 86.88 71 ALA A N 1
ATOM 564 C CA . ALA A 1 71 ? -6.261 -11.218 -10.238 1.00 86.88 71 ALA A CA 1
ATOM 565 C C . ALA A 1 71 ? -6.122 -10.848 -8.750 1.00 86.88 71 ALA A C 1
ATOM 567 O O . ALA A 1 71 ? -6.428 -11.641 -7.855 1.00 86.88 71 ALA A O 1
ATOM 568 N N . ILE A 1 72 ? -5.672 -9.620 -8.487 1.00 79.69 72 ILE A N 1
ATOM 569 C CA . ILE A 1 72 ? -5.490 -9.087 -7.132 1.00 79.69 72 ILE A CA 1
ATOM 570 C C . ILE A 1 72 ? -6.800 -8.427 -6.703 1.00 79.69 72 ILE A C 1
ATOM 572 O O . ILE A 1 72 ? -6.979 -7.219 -6.813 1.00 79.69 72 ILE A O 1
ATOM 576 N N . GLU A 1 73 ? -7.747 -9.249 -6.260 1.00 72.25 73 GLU A N 1
ATOM 577 C CA . GLU A 1 73 ? -9.062 -8.779 -5.798 1.00 72.25 73 GLU A CA 1
ATOM 578 C C . GLU A 1 73 ? -9.129 -8.643 -4.271 1.00 72.25 73 GLU A C 1
ATOM 580 O O . GLU A 1 73 ? -9.878 -7.825 -3.741 1.00 72.25 73 GLU A O 1
ATOM 585 N N . ASN A 1 74 ? -8.330 -9.436 -3.546 1.00 71.00 74 ASN A N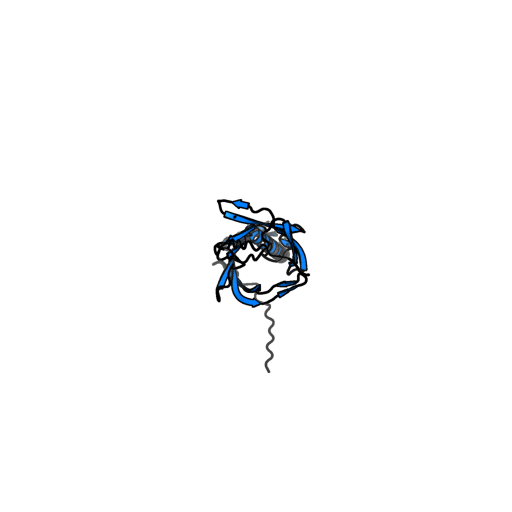 1
ATOM 586 C CA . ASN A 1 74 ? -8.326 -9.464 -2.088 1.00 71.00 74 ASN A CA 1
ATOM 587 C C . ASN A 1 74 ? -7.050 -8.835 -1.511 1.00 71.00 74 ASN A C 1
ATOM 589 O O . ASN A 1 74 ? -6.063 -9.522 -1.241 1.00 71.00 74 ASN A O 1
ATOM 593 N N . TRP A 1 75 ? -7.107 -7.531 -1.257 1.00 64.69 75 TRP A N 1
ATOM 594 C CA . TRP A 1 75 ? -6.030 -6.754 -0.633 1.00 64.69 75 TRP A CA 1
ATOM 595 C C . TRP A 1 75 ? -5.682 -7.187 0.798 1.00 64.69 75 TRP A C 1
ATOM 597 O O . TRP A 1 75 ? -4.612 -6.849 1.294 1.00 64.69 75 TRP A O 1
ATOM 607 N N . GLU A 1 76 ? -6.539 -7.966 1.466 1.00 64.25 76 GLU A N 1
ATOM 608 C CA . GLU A 1 76 ? -6.248 -8.515 2.797 1.00 64.25 76 GLU A CA 1
ATOM 609 C C . GLU A 1 76 ? -5.232 -9.664 2.742 1.00 64.25 76 GLU A C 1
ATOM 611 O O . GLU A 1 76 ? -4.567 -9.954 3.739 1.00 64.25 76 GLU A O 1
ATOM 616 N N . LYS A 1 77 ? -5.114 -10.325 1.581 1.00 64.88 77 LYS A N 1
ATOM 617 C CA . LYS A 1 77 ? -4.213 -11.464 1.363 1.00 64.88 77 LYS A CA 1
ATOM 618 C C . LYS A 1 77 ? -2.777 -11.032 1.056 1.00 64.88 77 LYS A C 1
ATOM 620 O O . LYS A 1 77 ? -1.851 -11.785 1.343 1.00 64.88 77 LYS A O 1
ATOM 625 N N . TYR A 1 78 ? -2.591 -9.845 0.484 1.00 62.81 78 TYR A N 1
ATOM 626 C CA . TYR A 1 78 ? -1.298 -9.389 -0.024 1.00 62.81 78 TYR A CA 1
ATOM 627 C C . TYR A 1 78 ? -0.705 -8.347 0.912 1.00 62.81 78 TYR A C 1
ATOM 629 O O . TYR A 1 78 ? -1.303 -7.307 1.193 1.00 62.81 78 TYR A O 1
ATOM 637 N N . ASN A 1 79 ? 0.462 -8.656 1.475 1.00 52.75 79 ASN A N 1
ATOM 638 C CA . ASN A 1 79 ? 0.897 -7.970 2.679 1.00 52.75 79 ASN A CA 1
ATOM 639 C C . ASN A 1 79 ? 1.585 -6.619 2.390 1.00 52.75 79 ASN A C 1
ATOM 641 O O . ASN A 1 79 ? 1.697 -5.820 3.324 1.00 52.75 79 ASN A O 1
ATOM 645 N N . TYR A 1 80 ? 1.953 -6.307 1.133 1.00 54.88 80 TYR A N 1
ATOM 646 C CA . TYR A 1 80 ? 2.725 -5.101 0.786 1.00 54.88 80 TYR A CA 1
ATOM 647 C C . TYR A 1 80 ? 2.433 -4.445 -0.585 1.00 54.88 80 TYR A C 1
ATOM 649 O O . TYR A 1 80 ? 1.825 -5.003 -1.491 1.00 54.88 80 TYR A O 1
ATOM 657 N N . LEU A 1 81 ? 2.936 -3.208 -0.673 1.00 55.19 81 LEU A N 1
ATOM 658 C CA . LEU A 1 81 ? 2.676 -2.057 -1.552 1.00 55.19 81 LEU A CA 1
ATOM 659 C C . LEU A 1 81 ? 2.941 -2.175 -3.070 1.00 55.19 81 LEU A C 1
ATOM 661 O O . LEU A 1 81 ? 2.780 -1.180 -3.774 1.00 55.19 81 LEU A O 1
ATOM 665 N N . LEU A 1 82 ? 3.389 -3.313 -3.605 1.00 62.97 82 LEU A N 1
ATOM 666 C CA . LEU A 1 82 ? 4.079 -3.325 -4.911 1.00 62.97 82 LEU A CA 1
ATOM 667 C C . LEU A 1 82 ? 3.369 -4.103 -6.022 1.00 62.97 82 LEU A C 1
ATOM 669 O O . LEU A 1 82 ? 4.003 -4.768 -6.849 1.00 62.97 82 LEU A O 1
ATOM 673 N N . HIS A 1 83 ? 2.055 -3.921 -6.108 1.00 79.50 83 HIS A N 1
ATOM 674 C CA . HIS A 1 83 ? 1.277 -4.336 -7.273 1.00 79.50 83 HIS A CA 1
ATOM 675 C C . HIS A 1 83 ? 0.655 -3.126 -7.991 1.00 79.50 83 HIS A C 1
ATOM 677 O O . HIS A 1 83 ? -0.564 -2.974 -7.985 1.00 79.50 83 HIS A O 1
ATOM 683 N N . PRO A 1 84 ? 1.470 -2.218 -8.569 1.00 83.38 84 PRO A N 1
ATOM 684 C CA . PRO A 1 84 ? 0.932 -1.075 -9.290 1.00 83.38 84 PRO A CA 1
ATOM 685 C C . PRO A 1 84 ? 0.180 -1.518 -10.541 1.00 83.38 84 PRO A C 1
ATOM 687 O O . PRO A 1 84 ? 0.772 -2.076 -11.449 1.00 83.38 84 PRO A O 1
ATOM 690 N N . PHE A 1 85 ? -1.108 -1.209 -10.636 1.00 87.38 85 PHE A N 1
ATOM 691 C CA . PHE A 1 85 ? -1.857 -1.361 -11.890 1.00 87.38 85 PHE A CA 1
ATOM 692 C C . PHE A 1 85 ? -1.594 -0.218 -12.869 1.00 87.38 85 PHE A C 1
ATOM 694 O O . PHE A 1 85 ? -1.794 -0.369 -14.073 1.00 87.38 85 PHE A O 1
ATOM 701 N N . LEU A 1 86 ? -1.165 0.928 -12.343 1.00 88.62 86 LEU A N 1
ATOM 702 C CA . LEU A 1 86 ? -0.967 2.162 -13.081 1.00 88.62 86 LEU A CA 1
ATOM 703 C C . LEU A 1 86 ? 0.334 2.821 -12.624 1.00 88.62 86 LEU A C 1
ATOM 705 O O . LEU A 1 86 ? 0.539 3.073 -11.430 1.00 88.62 86 LEU A O 1
ATOM 709 N N . TYR A 1 87 ? 1.208 3.120 -13.580 1.00 87.00 87 TYR A N 1
ATOM 710 C CA . TYR A 1 87 ? 2.432 3.859 -13.315 1.00 87.00 87 TYR A CA 1
ATOM 711 C C . TYR A 1 87 ? 2.753 4.855 -14.420 1.00 87.00 87 TYR A C 1
ATOM 713 O O . TYR A 1 87 ? 2.317 4.732 -15.563 1.00 87.00 87 TYR A O 1
ATOM 721 N N . GLN A 1 88 ? 3.548 5.851 -14.058 1.00 86.31 88 GLN A N 1
ATOM 722 C CA . GLN A 1 88 ? 4.089 6.836 -14.978 1.00 86.31 88 GLN A CA 1
ATOM 723 C C . GLN A 1 88 ? 5.604 6.841 -14.841 1.00 86.31 88 GLN A C 1
ATOM 725 O O . GLN A 1 88 ? 6.132 6.808 -13.729 1.00 86.31 88 GLN A O 1
ATOM 730 N N . VAL A 1 89 ? 6.298 6.911 -15.970 1.00 79.19 89 VAL A N 1
ATOM 731 C CA . VAL A 1 89 ? 7.736 7.161 -16.002 1.00 79.19 89 VAL A CA 1
ATOM 732 C C . VAL A 1 89 ? 7.935 8.619 -16.379 1.00 79.19 89 VAL A C 1
ATOM 734 O O . VAL A 1 89 ? 7.467 9.066 -17.424 1.00 79.19 89 VAL A O 1
ATOM 737 N N . ASN A 1 90 ? 8.620 9.374 -15.531 1.00 73.50 90 ASN A N 1
ATOM 738 C CA . ASN A 1 90 ? 9.108 10.698 -15.878 1.00 73.50 90 ASN A CA 1
ATOM 739 C C . ASN A 1 90 ? 10.627 10.753 -15.685 1.00 73.50 90 ASN A C 1
ATOM 741 O O . ASN A 1 90 ? 11.216 9.845 -15.105 1.00 73.50 90 ASN A O 1
ATOM 745 N N . GLY A 1 91 ? 11.269 11.804 -16.201 1.00 70.56 91 GLY A N 1
ATOM 746 C CA . GLY A 1 91 ? 12.731 11.886 -16.296 1.00 70.56 91 GLY A CA 1
ATOM 747 C C . GLY A 1 91 ? 13.506 11.555 -15.013 1.00 70.56 91 GLY A C 1
ATOM 748 O O . GLY A 1 91 ? 14.635 11.094 -15.123 1.00 70.56 91 GLY A O 1
ATOM 749 N N . GLU A 1 92 ? 12.903 11.702 -13.827 1.00 75.81 92 GLU A N 1
ATOM 750 C CA . GLU A 1 92 ? 13.538 11.451 -12.521 1.00 75.81 92 GLU A CA 1
ATOM 751 C C . GLU A 1 92 ? 12.928 10.280 -11.723 1.00 75.81 92 GLU A C 1
ATOM 753 O O . GLU A 1 92 ? 13.615 9.684 -10.891 1.00 75.81 92 GLU A O 1
ATOM 758 N N . TRP A 1 93 ? 11.668 9.909 -11.972 1.00 81.06 93 TRP A N 1
ATOM 759 C CA . TRP A 1 93 ? 10.915 8.976 -11.135 1.00 81.06 93 TRP A CA 1
ATOM 760 C C . TRP A 1 93 ? 10.026 8.028 -11.929 1.00 81.06 93 TRP A C 1
ATOM 762 O O . TRP A 1 93 ? 9.407 8.378 -12.933 1.00 81.06 93 TRP A O 1
ATOM 772 N N . ILE A 1 94 ? 9.859 6.836 -11.370 1.00 82.75 94 ILE A N 1
ATOM 773 C CA . ILE A 1 94 ? 8.729 5.970 -11.666 1.00 82.75 94 ILE A CA 1
ATOM 774 C C . ILE A 1 94 ? 7.711 6.146 -10.548 1.00 82.75 94 ILE A C 1
ATOM 776 O O . ILE A 1 94 ? 7.960 5.837 -9.378 1.00 82.75 94 ILE A O 1
ATOM 780 N N . ARG A 1 95 ? 6.555 6.670 -10.936 1.00 86.44 95 ARG A N 1
ATOM 781 C CA . ARG A 1 95 ? 5.452 7.031 -10.055 1.00 86.44 95 ARG A CA 1
ATOM 782 C C . ARG A 1 95 ? 4.391 5.950 -10.083 1.00 86.44 95 ARG A C 1
ATOM 784 O O . ARG A 1 95 ? 3.916 5.599 -11.160 1.00 86.44 95 ARG A O 1
ATOM 791 N N . PHE A 1 96 ? 3.998 5.458 -8.915 1.00 87.25 96 PHE A N 1
ATOM 792 C CA . PHE A 1 96 ? 2.909 4.491 -8.772 1.00 87.25 96 PHE A CA 1
ATOM 793 C C . PHE A 1 96 ? 1.647 5.173 -8.254 1.00 87.25 96 PHE A C 1
ATOM 795 O O . PHE A 1 96 ? 1.704 5.964 -7.312 1.00 87.25 96 PHE A O 1
ATOM 802 N N . TYR A 1 97 ? 0.511 4.833 -8.853 1.00 88.12 97 TYR A N 1
ATOM 803 C CA . TYR A 1 97 ? -0.799 5.371 -8.496 1.00 88.12 97 TYR A CA 1
ATOM 804 C C . TYR A 1 97 ? -1.599 4.259 -7.824 1.00 88.12 97 TYR A C 1
ATOM 806 O O . TYR A 1 97 ? -2.389 3.587 -8.477 1.00 88.12 97 TYR A O 1
ATOM 814 N N . VAL A 1 98 ? -1.300 4.019 -6.543 1.00 84.19 98 VAL A N 1
ATOM 815 C CA . VAL A 1 98 ? -1.860 2.905 -5.749 1.00 84.19 98 VAL A CA 1
ATOM 816 C C . VAL A 1 98 ? -2.407 3.356 -4.385 1.00 84.19 98 VAL A C 1
ATOM 818 O O . VAL A 1 98 ? -2.362 2.625 -3.397 1.00 84.19 98 VAL A O 1
ATOM 821 N N . ALA A 1 99 ? -2.815 4.622 -4.279 1.00 85.06 99 ALA A N 1
ATOM 822 C CA . ALA A 1 99 ? -3.221 5.218 -3.007 1.00 85.06 99 ALA A CA 1
ATOM 823 C C . ALA A 1 99 ? -4.470 4.540 -2.419 1.00 85.06 99 ALA A C 1
ATOM 825 O O . ALA A 1 99 ? -4.466 4.172 -1.245 1.00 85.06 99 ALA A O 1
ATOM 826 N N . ASP A 1 100 ? -5.487 4.300 -3.247 1.00 85.19 100 ASP A N 1
ATOM 827 C CA . ASP A 1 100 ? -6.758 3.699 -2.830 1.00 85.19 100 ASP A CA 1
ATOM 828 C C . ASP A 1 100 ? -6.562 2.253 -2.340 1.00 85.19 100 ASP A C 1
ATOM 830 O O . ASP A 1 100 ? -7.178 1.813 -1.362 1.00 85.19 100 ASP A O 1
ATOM 834 N N . GLU A 1 101 ? -5.659 1.513 -2.983 1.00 81.44 101 GLU A N 1
ATOM 835 C CA . GLU A 1 101 ? -5.268 0.154 -2.618 1.00 81.44 101 GLU A CA 1
ATOM 836 C C . GLU A 1 101 ? -4.572 0.126 -1.251 1.00 81.44 101 GLU A C 1
ATOM 838 O O . GLU A 1 101 ? -4.878 -0.718 -0.405 1.00 81.44 101 GLU A O 1
ATOM 843 N N . ILE A 1 102 ? -3.675 1.084 -0.995 1.00 82.69 102 ILE A N 1
ATOM 844 C CA . ILE A 1 102 ? -2.989 1.240 0.296 1.00 82.69 102 ILE A CA 1
ATOM 845 C C . ILE A 1 102 ? -3.974 1.582 1.401 1.00 82.69 102 ILE A C 1
ATOM 847 O O . ILE A 1 102 ? -3.931 0.983 2.479 1.00 82.69 102 ILE A O 1
ATOM 851 N N . GLU A 1 103 ? -4.851 2.547 1.142 1.00 87.50 103 GLU A N 1
ATOM 852 C CA . GLU A 1 103 ? -5.894 2.960 2.071 1.00 87.50 103 GLU A CA 1
ATOM 853 C C . GLU A 1 103 ? -6.797 1.778 2.423 1.00 87.50 103 GLU A C 1
ATOM 855 O O . GLU A 1 103 ? -7.023 1.498 3.603 1.00 87.50 103 GLU A O 1
ATOM 860 N N . SER A 1 104 ? -7.231 1.015 1.421 1.00 84.94 104 SER A N 1
ATOM 861 C CA . SER A 1 104 ? -8.066 -0.175 1.602 1.00 84.94 104 SER A CA 1
ATOM 862 C C . SER A 1 104 ? -7.355 -1.270 2.402 1.00 84.94 104 SER A C 1
ATOM 864 O O . SER A 1 104 ? -7.929 -1.808 3.354 1.00 84.94 104 SER A O 1
ATOM 866 N N . ALA A 1 105 ? -6.091 -1.564 2.081 1.00 81.31 105 ALA A N 1
ATOM 867 C CA . ALA A 1 105 ? -5.297 -2.568 2.786 1.00 81.31 105 ALA A CA 1
ATOM 868 C C . ALA A 1 105 ? -5.065 -2.186 4.257 1.00 81.31 105 ALA A C 1
ATOM 870 O O . ALA A 1 105 ? -5.242 -3.011 5.157 1.00 81.31 105 ALA A O 1
ATOM 871 N N . ILE A 1 106 ? -4.714 -0.925 4.531 1.00 85.56 106 ILE A N 1
ATOM 872 C CA . ILE A 1 106 ? -4.530 -0.424 5.901 1.00 85.56 106 ILE A CA 1
ATOM 873 C C . ILE A 1 106 ? -5.851 -0.460 6.666 1.00 85.56 106 ILE A C 1
ATOM 875 O O . ILE A 1 106 ? -5.879 -0.927 7.809 1.00 85.56 106 ILE A O 1
ATOM 879 N N . LYS A 1 107 ? -6.949 -0.018 6.041 1.00 89.19 107 LYS A N 1
ATOM 880 C CA . LYS A 1 107 ? -8.283 -0.043 6.644 1.00 89.19 107 LYS A CA 1
ATOM 881 C C . LYS A 1 107 ? -8.689 -1.455 7.039 1.00 89.19 107 LYS A C 1
ATOM 883 O O . LYS A 1 107 ? -9.132 -1.643 8.167 1.00 89.19 107 LYS A O 1
ATOM 888 N N . SER A 1 108 ? -8.509 -2.437 6.157 1.00 86.06 108 SER A N 1
ATOM 889 C CA . SER A 1 108 ? -8.828 -3.836 6.452 1.00 86.06 108 SER A CA 1
ATOM 890 C C . SER A 1 108 ? -7.983 -4.392 7.607 1.00 86.06 108 SER A C 1
ATOM 892 O O . SER A 1 108 ? -8.533 -4.899 8.590 1.00 86.06 108 SER A O 1
ATOM 894 N N . LYS A 1 109 ? -6.652 -4.233 7.550 1.00 84.38 109 LYS A N 1
ATOM 895 C CA . LYS A 1 109 ? -5.748 -4.745 8.596 1.00 84.38 109 LYS A CA 1
ATOM 896 C C . LYS A 1 109 ? -6.076 -4.155 9.967 1.00 84.38 109 LYS A C 1
ATOM 898 O O . LYS A 1 109 ? -6.139 -4.883 10.959 1.00 84.38 109 LYS A O 1
ATOM 903 N N . LEU A 1 110 ? -6.312 -2.844 10.024 1.00 89.31 110 LEU A N 1
ATOM 904 C CA . LEU A 1 110 ? -6.687 -2.169 11.264 1.00 89.31 110 LEU A CA 1
ATOM 905 C C . LEU A 1 110 ? -8.095 -2.546 11.720 1.00 89.31 110 LEU A C 1
ATOM 907 O O . LEU A 1 110 ? -8.294 -2.740 12.914 1.00 89.31 110 LEU A O 1
ATOM 911 N N . LYS A 1 111 ? -9.049 -2.708 10.796 1.00 91.88 111 LYS A N 1
ATOM 912 C CA . LYS A 1 111 ? -10.408 -3.160 11.108 1.00 91.88 111 LYS A CA 1
ATOM 913 C C . LYS A 1 111 ? -10.385 -4.506 11.818 1.00 91.88 111 LYS A C 1
ATOM 915 O O . LYS A 1 111 ? -10.946 -4.613 12.903 1.00 91.88 111 LYS A O 1
ATOM 920 N N . LYS A 1 112 ? -9.685 -5.494 11.257 1.00 88.25 112 LYS A N 1
ATOM 921 C CA . LYS A 1 112 ? -9.544 -6.816 11.880 1.00 88.25 112 LYS A CA 1
ATOM 922 C C . LYS A 1 112 ? -8.998 -6.703 13.304 1.00 88.25 112 LYS A C 1
ATOM 924 O O . LYS A 1 112 ? -9.547 -7.297 14.227 1.00 88.25 112 LYS A O 1
ATOM 929 N N . ARG A 1 113 ? -7.951 -5.895 13.497 1.00 88.94 113 ARG A N 1
ATOM 930 C CA . ARG A 1 113 ? -7.345 -5.708 14.818 1.00 88.94 113 ARG A CA 1
ATOM 931 C C . ARG A 1 113 ? -8.277 -4.997 15.804 1.00 88.94 113 ARG A C 1
ATOM 933 O O . ARG A 1 113 ? -8.303 -5.354 16.978 1.00 88.94 113 ARG A O 1
ATOM 940 N N . LEU A 1 114 ? -9.026 -3.995 15.352 1.00 91.50 114 LEU A N 1
ATOM 941 C CA . LEU A 1 114 ? -9.983 -3.271 16.190 1.00 91.50 114 LEU A CA 1
ATOM 942 C C . LEU A 1 114 ? -11.223 -4.111 16.511 1.00 91.50 114 LEU A C 1
ATOM 944 O O . LEU A 1 114 ? -11.747 -3.976 17.610 1.00 91.50 114 LEU A O 1
ATOM 948 N N . ASP A 1 115 ? -11.649 -5.011 15.622 1.00 92.94 115 ASP A N 1
ATOM 949 C CA . ASP A 1 115 ? -12.698 -5.996 15.913 1.00 92.94 115 ASP A CA 1
ATOM 950 C C . ASP A 1 115 ? -12.283 -6.944 17.044 1.00 92.94 115 ASP A C 1
ATOM 952 O O . ASP A 1 115 ? -13.063 -7.168 17.971 1.00 92.94 115 ASP A O 1
ATOM 956 N N . GLU A 1 116 ? -11.046 -7.454 17.005 1.00 91.81 116 GLU A N 1
ATOM 957 C CA . GLU A 1 116 ? -10.474 -8.278 18.081 1.00 91.81 116 GLU A CA 1
ATOM 958 C C . GLU A 1 116 ? -10.459 -7.509 19.412 1.00 91.81 116 GLU A C 1
ATOM 960 O O . GLU A 1 116 ? -10.998 -7.984 20.411 1.00 91.81 116 GLU A O 1
ATOM 965 N N . ILE A 1 117 ? -9.928 -6.280 19.411 1.00 88.88 117 ILE A N 1
ATOM 966 C CA . ILE A 1 117 ? -9.875 -5.421 20.606 1.00 88.88 117 ILE A CA 1
ATOM 967 C C . ILE A 1 117 ? -11.285 -5.107 21.126 1.00 88.88 117 ILE A C 1
ATOM 969 O O . ILE A 1 117 ? -11.532 -5.165 22.329 1.00 88.88 117 ILE A O 1
ATOM 973 N N . ALA A 1 118 ? -12.233 -4.789 20.244 1.00 90.19 118 ALA A N 1
ATOM 974 C CA . ALA A 1 118 ? -13.611 -4.504 20.622 1.00 90.19 118 ALA A CA 1
ATOM 975 C C . ALA A 1 118 ? -14.290 -5.732 21.246 1.00 90.19 118 ALA A C 1
ATOM 977 O O . ALA A 1 118 ? -15.025 -5.591 22.223 1.00 90.19 118 ALA A O 1
ATOM 978 N N . ALA A 1 119 ? -14.045 -6.934 20.718 1.00 90.31 119 ALA A N 1
ATOM 979 C CA . ALA A 1 119 ? -14.554 -8.176 21.293 1.00 90.31 119 ALA A CA 1
ATOM 980 C C . ALA A 1 119 ? -13.959 -8.449 22.684 1.00 90.31 119 ALA A C 1
ATOM 982 O O . ALA A 1 119 ? -14.710 -8.733 23.618 1.00 90.31 119 ALA A O 1
ATOM 983 N N . GLU A 1 120 ? -12.643 -8.285 22.845 1.00 88.25 120 GLU A N 1
ATOM 984 C CA . GLU A 1 120 ? -11.959 -8.419 24.138 1.00 88.25 120 GLU A CA 1
ATOM 985 C C . GLU A 1 120 ? -12.500 -7.422 25.173 1.00 88.25 120 GLU A C 1
ATOM 987 O O . GLU A 1 120 ? -12.786 -7.800 26.312 1.00 88.25 120 GLU A O 1
ATOM 992 N N . LEU A 1 121 ? -12.703 -6.159 24.781 1.00 85.50 121 LEU A N 1
ATOM 993 C CA . LEU A 1 121 ? -13.297 -5.138 25.647 1.00 85.50 121 LEU A CA 1
ATOM 994 C C . LEU A 1 121 ? -14.725 -5.514 26.048 1.00 85.50 121 LEU A C 1
ATOM 996 O O . LEU A 1 121 ? -15.047 -5.504 27.236 1.00 85.50 121 LEU A O 1
ATOM 1000 N N . ARG A 1 122 ? -15.574 -5.900 25.090 1.00 86.50 122 ARG A N 1
ATOM 1001 C CA . ARG A 1 122 ? -16.945 -6.343 25.385 1.00 86.50 122 ARG A CA 1
ATOM 1002 C C . ARG A 1 122 ? -16.950 -7.507 26.371 1.00 86.50 122 ARG A C 1
ATOM 1004 O O . ARG A 1 122 ? -17.691 -7.450 27.349 1.00 86.50 122 ARG A O 1
ATOM 1011 N N . GLN A 1 123 ? -16.114 -8.522 26.162 1.00 86.31 123 GLN A N 1
ATOM 1012 C CA . GLN A 1 123 ? -16.025 -9.676 27.056 1.00 86.31 123 GLN A CA 1
ATOM 1013 C C . GLN A 1 123 ? -15.575 -9.263 28.462 1.00 86.31 123 GLN A C 1
ATOM 1015 O O . GLN A 1 123 ? -16.259 -9.567 29.436 1.00 86.31 123 GLN A O 1
ATOM 1020 N N . LYS A 1 124 ? -14.484 -8.493 28.564 1.00 84.12 124 LYS A N 1
ATOM 1021 C CA . LYS A 1 124 ? -13.933 -8.024 29.843 1.00 84.12 124 LYS A CA 1
ATOM 1022 C C . LYS A 1 124 ? -14.957 -7.254 30.678 1.00 84.12 124 LYS A C 1
ATOM 1024 O O . LYS A 1 124 ? -15.000 -7.420 31.894 1.00 84.12 124 LYS A O 1
ATOM 1029 N N . TYR A 1 125 ? -15.756 -6.400 30.040 1.00 82.06 125 TYR A N 1
ATOM 1030 C CA . TYR A 1 125 ? -16.775 -5.617 30.737 1.00 82.06 125 TYR A CA 1
ATOM 1031 C C . TYR A 1 125 ? -18.076 -6.392 30.963 1.00 82.06 125 TYR A C 1
ATOM 1033 O O . TYR A 1 125 ? -18.758 -6.113 31.941 1.00 82.06 125 TYR A O 1
ATOM 1041 N N . THR A 1 126 ? -18.413 -7.391 30.141 1.00 80.12 126 THR A N 1
ATOM 1042 C CA . THR A 1 126 ? -19.610 -8.230 30.359 1.00 80.12 126 THR A CA 1
ATOM 1043 C C . THR A 1 126 ? -19.565 -8.933 31.717 1.00 80.12 126 THR A C 1
ATOM 1045 O O . THR A 1 126 ? -20.575 -8.967 32.412 1.00 80.12 126 THR A O 1
ATOM 1048 N N . ASP A 1 127 ? -18.390 -9.401 32.144 1.00 78.19 127 ASP A N 1
ATOM 1049 C CA . ASP A 1 127 ? -18.216 -10.063 33.447 1.00 78.19 127 ASP A CA 1
ATOM 1050 C C . ASP A 1 127 ? -18.304 -9.095 34.643 1.00 78.19 127 ASP A C 1
ATOM 1052 O O . ASP A 1 127 ? -18.472 -9.518 35.787 1.00 78.19 127 ASP A O 1
ATOM 1056 N N . GLN A 1 128 ? -18.16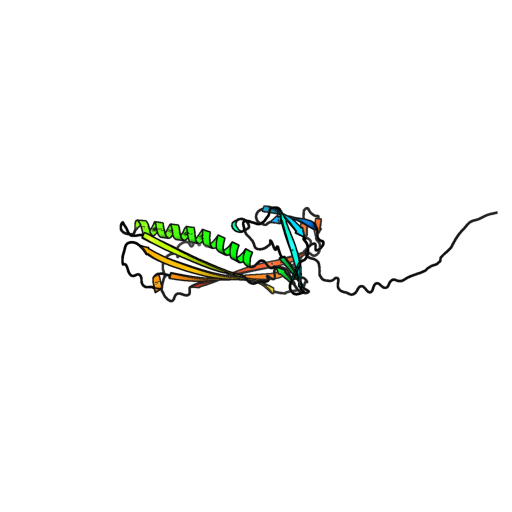8 -7.790 34.395 1.00 80.00 128 GLN A N 1
ATOM 1057 C CA . GLN A 1 128 ? -18.126 -6.746 35.425 1.00 80.00 128 GLN A CA 1
ATOM 1058 C C . GLN A 1 128 ? -19.405 -5.906 35.478 1.00 80.00 128 GLN A C 1
ATOM 1060 O O . GLN A 1 128 ? -19.665 -5.238 36.481 1.00 80.00 128 GLN A O 1
ATOM 1065 N N . LEU A 1 129 ? -20.190 -5.904 34.400 1.00 81.06 129 LEU A N 1
ATOM 1066 C CA . LEU A 1 129 ? -21.403 -5.111 34.284 1.00 81.06 129 LEU A CA 1
ATOM 1067 C C . LEU A 1 129 ? -22.614 -5.873 34.856 1.00 81.06 129 LEU A C 1
ATOM 1069 O O . LEU A 1 129 ? -22.748 -7.080 34.652 1.00 81.06 129 LEU A O 1
ATOM 1073 N N . PRO A 1 130 ? -23.529 -5.183 35.563 1.00 80.62 130 PRO A N 1
ATOM 1074 C CA . PRO A 1 130 ? -24.782 -5.775 36.021 1.00 80.62 130 PRO A CA 1
ATOM 1075 C C . PRO A 1 130 ? -25.611 -6.374 34.878 1.00 80.62 130 PRO A C 1
ATOM 1077 O O . PRO A 1 130 ? -25.587 -5.886 33.747 1.00 80.62 130 PRO A O 1
ATOM 1080 N N . SER A 1 131 ? -26.419 -7.392 35.191 1.00 81.69 131 SER A N 1
ATOM 1081 C CA . SER A 1 131 ? -27.342 -7.991 34.223 1.00 81.69 131 SER A CA 1
ATOM 1082 C C . SER A 1 131 ? -28.254 -6.935 33.587 1.00 81.69 131 SER A C 1
ATOM 1084 O O . SER A 1 131 ? -28.861 -6.127 34.287 1.00 81.69 131 SER A O 1
ATOM 1086 N N . GLY A 1 132 ? -28.365 -6.961 32.257 1.00 78.88 132 GLY A N 1
ATOM 1087 C CA . GLY A 1 132 ? -29.145 -5.989 31.480 1.00 78.88 132 GLY A CA 1
ATOM 1088 C C . GLY A 1 132 ? -28.350 -4.776 30.986 1.00 78.88 132 GLY A C 1
ATOM 1089 O O . GLY A 1 132 ? -28.881 -4.010 30.184 1.00 78.88 132 GLY A O 1
ATOM 1090 N N . ILE A 1 133 ? -27.085 -4.625 31.394 1.00 82.94 133 ILE A N 1
ATOM 1091 C CA . ILE A 1 133 ? -26.173 -3.581 30.911 1.00 82.94 133 ILE A CA 1
ATOM 1092 C C . ILE A 1 133 ? -25.163 -4.198 29.936 1.00 82.94 133 ILE A C 1
ATOM 1094 O O . ILE A 1 133 ? -24.663 -5.297 30.161 1.00 82.94 133 ILE A O 1
ATOM 1098 N N . SER A 1 134 ? -24.858 -3.499 28.841 1.00 83.06 134 SER A N 1
ATOM 1099 C CA . SER A 1 134 ? -23.857 -3.946 27.859 1.00 83.06 134 SER A CA 1
ATOM 1100 C C . SER A 1 134 ? -22.977 -2.797 27.381 1.00 83.06 134 SER A C 1
ATOM 1102 O O . SER A 1 134 ? -23.409 -1.644 27.361 1.00 83.06 134 SER A O 1
ATOM 1104 N N . LEU A 1 135 ? -21.743 -3.124 26.995 1.00 85.19 135 LEU A N 1
ATOM 1105 C CA . LEU A 1 135 ? -20.817 -2.205 26.342 1.00 85.19 135 LEU A CA 1
ATOM 1106 C C . LEU A 1 135 ? -20.904 -2.397 24.826 1.00 85.19 135 LEU A C 1
ATOM 1108 O O . LEU A 1 135 ? -20.750 -3.512 24.326 1.00 85.19 135 LEU A O 1
ATOM 1112 N N . ASP A 1 136 ? -21.104 -1.307 24.101 1.00 87.62 136 ASP A N 1
ATOM 1113 C CA . ASP A 1 136 ? -20.910 -1.242 22.663 1.00 87.62 136 ASP A CA 1
ATOM 1114 C C . ASP A 1 136 ? -19.640 -0.459 22.346 1.00 87.62 136 ASP A C 1
ATOM 1116 O O . ASP A 1 136 ? -19.345 0.551 22.988 1.00 87.62 136 ASP A O 1
ATOM 1120 N N . VAL A 1 137 ? -18.883 -0.954 21.375 1.00 88.94 137 VAL A N 1
ATOM 1121 C CA . VAL A 1 137 ? -17.623 -0.363 20.931 1.00 88.94 137 VAL A CA 1
ATOM 1122 C C . VAL A 1 137 ? -17.715 -0.200 19.424 1.00 88.94 137 VAL A C 1
ATOM 1124 O O . VAL A 1 137 ? -17.721 -1.189 18.686 1.00 88.94 137 VAL A O 1
ATOM 1127 N N . ASP A 1 138 ? -17.780 1.053 19.001 1.00 91.25 138 ASP A N 1
ATOM 1128 C CA . ASP A 1 138 ? -17.785 1.469 17.607 1.00 91.25 138 ASP A CA 1
ATOM 1129 C C . ASP A 1 138 ? -16.438 2.094 17.263 1.00 91.25 138 ASP A C 1
ATOM 1131 O O . ASP A 1 138 ? -15.742 2.630 18.129 1.00 91.25 138 ASP A O 1
ATOM 1135 N N . TYR A 1 139 ? -16.061 2.054 15.990 1.00 93.50 139 TYR A N 1
ATOM 1136 C CA . TYR A 1 139 ? -14.867 2.748 15.540 1.00 93.50 139 TYR A CA 1
ATOM 1137 C C . TYR A 1 139 ? -14.945 3.151 14.067 1.00 93.50 139 TYR A C 1
ATOM 1139 O O . TYR A 1 139 ? -15.612 2.511 13.252 1.00 93.50 139 TYR A O 1
ATOM 1147 N N . THR A 1 140 ? -14.212 4.203 13.718 1.00 95.06 140 THR A N 1
ATOM 1148 C CA . THR A 1 140 ? -13.969 4.636 12.339 1.00 95.06 140 THR A CA 1
ATOM 1149 C C . THR A 1 140 ? -12.473 4.596 12.046 1.00 95.06 140 THR A C 1
ATOM 1151 O O . THR A 1 140 ? -11.642 4.822 12.926 1.00 95.06 140 THR A O 1
ATOM 1154 N N . ILE A 1 141 ? -12.127 4.257 10.802 1.00 94.88 141 ILE A N 1
ATOM 1155 C CA . ILE A 1 141 ? -10.748 4.188 10.312 1.00 94.88 141 ILE A CA 1
ATOM 1156 C C . ILE A 1 141 ? -10.705 4.940 8.989 1.00 94.88 141 ILE A C 1
ATOM 1158 O O . ILE A 1 141 ? -11.358 4.540 8.019 1.00 94.88 141 ILE A O 1
ATOM 1162 N N . GLU A 1 142 ? -9.927 6.011 8.968 1.00 96.00 142 GLU A N 1
ATOM 1163 C CA . GLU A 1 142 ? -9.782 6.928 7.842 1.00 96.00 142 GLU A CA 1
ATOM 1164 C C . GLU A 1 142 ? -8.294 7.010 7.477 1.00 96.00 142 GLU A C 1
ATOM 1166 O O . GLU A 1 142 ? -7.565 7.859 8.002 1.00 96.00 142 GLU A O 1
ATOM 1171 N N . PRO A 1 143 ? -7.789 6.073 6.657 1.00 91.81 143 PRO A N 1
ATOM 1172 C CA . PRO A 1 143 ? -6.468 6.203 6.074 1.00 91.81 143 PRO A CA 1
ATOM 1173 C C . PRO A 1 143 ? -6.487 7.231 4.936 1.00 91.81 143 PRO A C 1
ATOM 1175 O O . PRO A 1 143 ? -7.500 7.428 4.273 1.00 91.81 143 PRO A O 1
ATOM 1178 N N . THR A 1 144 ? -5.358 7.894 4.719 1.00 93.69 144 THR A N 1
ATOM 1179 C CA . THR A 1 144 ? -5.135 8.824 3.611 1.00 93.69 144 THR A CA 1
ATOM 1180 C C . THR A 1 144 ? -3.708 8.650 3.124 1.00 93.69 144 THR A C 1
ATOM 1182 O O . THR A 1 144 ? -2.760 8.964 3.853 1.00 93.69 144 THR A O 1
ATOM 1185 N N . ALA A 1 145 ? -3.545 8.123 1.919 1.00 88.81 145 ALA A N 1
ATOM 1186 C CA . ALA A 1 145 ? -2.254 7.866 1.310 1.00 88.81 145 ALA A CA 1
ATOM 1187 C C . ALA A 1 145 ? -1.836 9.013 0.383 1.00 88.81 145 ALA A C 1
ATOM 1189 O O . ALA A 1 145 ? -2.643 9.698 -0.243 1.00 88.81 145 ALA A O 1
ATOM 1190 N N . GLN A 1 146 ? -0.528 9.226 0.289 1.00 88.31 146 GLN A N 1
ATOM 1191 C CA . GLN A 1 146 ? 0.069 10.050 -0.753 1.00 88.31 146 GLN A CA 1
ATOM 1192 C C . GLN A 1 146 ? -0.306 9.497 -2.142 1.00 88.31 146 GLN A C 1
ATOM 1194 O O . GLN A 1 146 ? -0.385 8.289 -2.316 1.00 88.31 146 GLN A O 1
ATOM 1199 N N . ASN A 1 147 ? -0.488 10.363 -3.143 1.00 87.44 147 ASN A N 1
ATOM 1200 C CA . ASN A 1 147 ? -0.664 9.963 -4.541 1.00 87.44 147 ASN A CA 1
ATOM 1201 C C . ASN A 1 147 ? -0.022 11.021 -5.464 1.00 87.44 147 ASN A C 1
ATOM 1203 O O . ASN A 1 147 ? -0.391 12.193 -5.352 1.00 87.44 147 ASN A O 1
ATOM 1207 N N . PRO A 1 148 ? 0.930 10.676 -6.352 1.00 85.88 148 PRO A N 1
ATOM 1208 C CA . PRO A 1 148 ? 1.534 9.358 -6.552 1.00 85.88 148 PRO A CA 1
ATOM 1209 C C . PRO A 1 148 ? 2.607 9.017 -5.512 1.00 85.88 148 PRO A C 1
ATOM 1211 O O . PRO A 1 148 ? 3.112 9.879 -4.786 1.00 85.88 148 PRO A O 1
ATOM 1214 N N . LEU A 1 149 ? 2.984 7.742 -5.489 1.00 84.19 149 LEU A N 1
ATOM 1215 C CA . LEU A 1 149 ? 4.101 7.206 -4.718 1.00 84.19 149 LEU A CA 1
ATOM 1216 C C . LEU A 1 149 ? 5.377 7.216 -5.551 1.00 84.19 149 LEU A C 1
ATOM 1218 O O . LEU A 1 149 ? 5.351 6.935 -6.748 1.00 84.19 149 LEU A O 1
ATOM 1222 N N . TYR A 1 150 ? 6.502 7.457 -4.890 1.00 83.50 150 TYR A N 1
ATOM 1223 C CA . TYR A 1 150 ? 7.818 7.588 -5.511 1.00 83.50 150 TYR A CA 1
ATOM 1224 C C . TYR A 1 150 ? 8.685 6.399 -5.108 1.00 83.50 150 TYR A C 1
ATOM 1226 O O . TYR A 1 150 ? 9.657 6.552 -4.379 1.00 83.50 150 TYR A O 1
ATOM 1234 N N . PHE A 1 151 ? 8.305 5.180 -5.493 1.0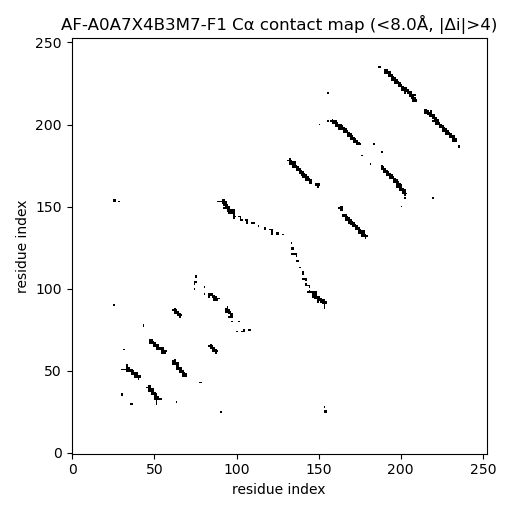0 76.81 151 PHE A N 1
ATOM 1235 C CA . PHE A 1 151 ? 9.058 3.998 -5.066 1.00 76.81 151 PHE A CA 1
ATOM 1236 C C . PHE A 1 151 ? 10.407 3.904 -5.769 1.00 76.81 151 PHE A C 1
ATOM 1238 O O . PHE A 1 151 ? 11.411 3.687 -5.099 1.00 76.81 151 PHE A O 1
ATOM 1245 N N . LEU A 1 152 ? 10.460 4.098 -7.086 1.00 81.00 152 LEU A N 1
ATOM 1246 C CA . LEU A 1 152 ? 11.672 3.846 -7.861 1.00 81.00 152 LEU A CA 1
ATOM 1247 C C . LEU A 1 152 ? 12.166 5.140 -8.528 1.00 81.00 152 LEU A C 1
ATOM 1249 O O . LEU A 1 152 ? 11.399 5.762 -9.266 1.00 81.00 152 LEU A O 1
ATOM 1253 N N . PRO A 1 153 ? 13.424 5.559 -8.306 1.00 80.00 153 PRO A N 1
ATOM 1254 C CA . PRO A 1 153 ? 14.044 6.606 -9.111 1.00 80.00 153 PRO A CA 1
ATOM 1255 C C . PRO A 1 153 ? 14.331 6.077 -10.523 1.00 80.00 153 PRO A C 1
ATOM 1257 O O . PRO A 1 153 ? 14.647 4.899 -10.694 1.00 80.00 153 PRO A O 1
ATOM 1260 N N . SER A 1 154 ? 14.256 6.939 -11.538 1.00 70.94 154 SER A N 1
ATOM 1261 C CA . SER A 1 154 ? 14.559 6.566 -12.930 1.00 70.94 154 SER A CA 1
ATOM 1262 C C . SER A 1 154 ? 16.060 6.641 -13.262 1.00 70.94 154 SER A C 1
ATOM 1264 O O . SER A 1 154 ? 16.500 6.138 -14.298 1.00 70.94 154 SER A O 1
ATOM 1266 N N . THR A 1 155 ? 16.866 7.276 -12.403 1.00 68.06 155 THR A N 1
ATOM 1267 C CA . THR A 1 155 ? 18.308 7.461 -12.615 1.00 68.06 155 THR A CA 1
ATOM 1268 C C . THR A 1 155 ? 19.119 7.217 -11.344 1.00 68.06 155 THR A C 1
ATOM 1270 O O . THR A 1 155 ? 18.632 7.322 -10.219 1.00 68.06 155 THR A O 1
ATOM 1273 N N . PHE A 1 156 ? 20.397 6.874 -11.525 1.00 67.19 156 PHE A N 1
ATOM 1274 C CA . PHE A 1 156 ? 21.346 6.696 -10.429 1.00 67.19 156 PHE A CA 1
ATOM 1275 C C . PHE A 1 156 ? 21.986 8.040 -10.068 1.00 67.19 156 PHE A C 1
ATOM 1277 O O . PHE A 1 156 ? 23.091 8.341 -10.521 1.00 67.19 156 PHE A O 1
ATOM 1284 N N . ASN A 1 157 ? 21.302 8.858 -9.266 1.00 65.88 157 ASN A N 1
ATOM 1285 C CA . ASN A 1 157 ? 21.931 10.032 -8.669 1.00 65.88 157 ASN A CA 1
ATOM 1286 C C . ASN A 1 157 ? 22.497 9.650 -7.293 1.00 65.88 157 ASN A C 1
ATOM 1288 O O . ASN A 1 157 ? 21.774 9.255 -6.377 1.00 65.88 157 ASN A O 1
ATOM 1292 N N . ASN A 1 158 ? 23.823 9.676 -7.159 1.00 51.75 158 ASN A N 1
ATOM 1293 C CA . ASN A 1 158 ? 24.501 9.195 -5.957 1.00 51.75 158 ASN A CA 1
ATOM 1294 C C . ASN A 1 158 ? 24.077 10.023 -4.727 1.00 51.75 158 ASN A C 1
ATOM 1296 O O . ASN A 1 158 ? 24.475 11.181 -4.608 1.00 51.75 158 ASN A O 1
ATOM 1300 N N . LYS A 1 159 ? 23.387 9.374 -3.772 1.00 58.75 159 LYS A N 1
ATOM 1301 C CA . LYS A 1 159 ? 22.979 9.858 -2.427 1.00 58.75 159 LYS A CA 1
ATOM 1302 C C . LYS A 1 159 ? 21.626 10.567 -2.301 1.00 58.75 159 LYS A C 1
ATOM 1304 O O . LYS A 1 159 ? 21.438 11.330 -1.350 1.00 58.75 159 LYS A O 1
ATOM 1309 N N . GLU A 1 160 ? 20.664 10.301 -3.175 1.00 71.50 160 GLU A N 1
ATOM 1310 C CA . GLU A 1 160 ? 19.315 10.816 -2.946 1.00 71.50 160 GLU A CA 1
ATOM 1311 C C . GLU A 1 160 ? 18.574 9.979 -1.888 1.00 71.50 160 GLU A C 1
ATOM 1313 O O . GLU A 1 160 ? 18.403 8.766 -2.025 1.00 71.50 160 GLU A O 1
ATOM 1318 N N . LYS A 1 161 ? 18.165 10.641 -0.801 1.00 85.25 161 LYS A N 1
ATOM 1319 C CA . LYS A 1 161 ? 17.133 10.148 0.114 1.00 85.25 161 LYS A CA 1
ATOM 1320 C C . LYS A 1 161 ? 15.834 10.832 -0.256 1.00 85.25 161 LYS A C 1
ATOM 1322 O O . LYS A 1 161 ? 15.814 12.054 -0.377 1.00 85.25 161 LYS A O 1
ATOM 1327 N N . TRP A 1 162 ? 14.756 10.072 -0.343 1.00 88.75 162 TRP A N 1
ATOM 1328 C CA . TRP A 1 162 ? 13.445 10.611 -0.687 1.00 88.75 162 TRP A CA 1
ATOM 1329 C C . TRP A 1 162 ? 12.354 10.016 0.194 1.00 88.75 162 TRP A C 1
ATOM 1331 O O . TRP A 1 162 ? 12.568 9.058 0.938 1.00 88.75 162 TRP A O 1
ATOM 1341 N N . ILE A 1 163 ? 11.169 10.609 0.115 1.00 89.19 163 ILE A N 1
ATOM 1342 C CA . ILE A 1 163 ? 9.956 10.095 0.743 1.00 89.19 163 ILE A CA 1
ATOM 1343 C C . ILE A 1 163 ? 9.235 9.256 -0.315 1.00 89.19 163 ILE A C 1
ATOM 1345 O O . ILE A 1 163 ? 8.724 9.806 -1.287 1.00 89.19 163 ILE A O 1
ATOM 1349 N N . ALA A 1 164 ? 9.234 7.934 -0.144 1.00 87.19 164 ALA A N 1
ATOM 1350 C CA . ALA A 1 164 ? 8.636 6.999 -1.098 1.00 87.19 164 ALA A CA 1
ATOM 1351 C C . ALA A 1 164 ? 7.110 6.956 -0.955 1.00 87.19 164 ALA A C 1
ATOM 1353 O O . ALA A 1 164 ? 6.381 6.999 -1.948 1.00 87.19 164 ALA A O 1
ATOM 1354 N N . THR A 1 165 ? 6.637 6.926 0.293 1.00 87.12 165 THR A N 1
ATOM 1355 C CA . THR A 1 165 ? 5.216 6.972 0.631 1.00 87.12 165 THR A CA 1
ATOM 1356 C C . THR A 1 165 ? 4.987 7.647 1.981 1.00 87.12 165 THR A C 1
ATOM 1358 O O . THR A 1 165 ? 5.822 7.582 2.893 1.00 87.12 165 THR A O 1
ATOM 1361 N N . GLN A 1 166 ? 3.831 8.291 2.115 1.00 90.81 166 GLN A N 1
ATOM 1362 C CA . GLN A 1 166 ? 3.271 8.723 3.387 1.00 90.81 166 GLN A CA 1
ATOM 1363 C C . GLN A 1 166 ? 1.821 8.287 3.475 1.00 90.81 166 GLN A C 1
ATOM 1365 O O . GLN A 1 166 ? 1.066 8.433 2.517 1.00 90.81 166 GLN A O 1
ATOM 1370 N N . VAL A 1 167 ? 1.428 7.815 4.653 1.00 90.31 167 VAL A N 1
ATOM 1371 C CA . VAL A 1 167 ? 0.036 7.506 4.962 1.00 90.31 167 VAL A CA 1
ATOM 1372 C C . VAL A 1 167 ? -0.323 8.117 6.308 1.00 90.31 167 VAL A C 1
ATOM 1374 O O . VAL A 1 167 ? 0.335 7.854 7.315 1.00 90.31 167 VAL A O 1
ATOM 1377 N N . GLY A 1 168 ? -1.356 8.950 6.331 1.00 93.50 168 GLY A N 1
ATOM 1378 C CA . GLY A 1 168 ? -2.036 9.349 7.558 1.00 93.50 168 GLY A CA 1
ATOM 1379 C C . GLY A 1 168 ? -3.127 8.340 7.886 1.00 93.50 168 GLY A C 1
ATOM 1380 O O . GLY A 1 168 ? -3.777 7.831 6.984 1.00 93.50 168 GLY A O 1
ATOM 1381 N N . VAL A 1 169 ? -3.337 8.036 9.161 1.00 93.44 169 VAL A N 1
ATOM 1382 C CA . VAL A 1 169 ? -4.475 7.229 9.604 1.00 93.44 169 VAL A CA 1
ATOM 1383 C C . VAL A 1 169 ? -5.110 7.913 10.792 1.00 93.44 169 VAL A C 1
ATOM 1385 O O . VAL A 1 169 ? -4.454 8.117 11.815 1.00 93.44 169 VAL A O 1
ATOM 1388 N N . ARG A 1 170 ? -6.394 8.231 10.675 1.00 94.06 170 ARG A N 1
ATOM 1389 C CA . ARG A 1 170 ? -7.207 8.652 11.807 1.00 94.06 170 ARG A CA 1
ATOM 1390 C C . ARG A 1 170 ? -8.082 7.492 12.250 1.00 94.06 170 ARG A C 1
ATOM 1392 O O . ARG A 1 170 ? -8.764 6.872 11.439 1.00 94.06 170 ARG A O 1
ATOM 1399 N N . ILE A 1 171 ? -8.043 7.204 13.543 1.00 93.12 171 ILE A N 1
ATOM 1400 C CA . ILE A 1 171 ? -8.902 6.222 14.190 1.00 93.12 171 ILE A CA 1
ATOM 1401 C C . ILE A 1 171 ? -9.710 6.962 15.247 1.00 93.12 171 ILE A C 1
ATOM 1403 O O . ILE A 1 171 ? -9.152 7.716 16.052 1.00 93.12 171 ILE A O 1
ATOM 1407 N N . GLN A 1 172 ? -11.020 6.761 15.243 1.00 92.00 172 GLN A N 1
ATOM 1408 C CA . GLN A 1 172 ? -11.889 7.184 16.337 1.00 92.00 172 GLN A CA 1
ATOM 1409 C C . GLN A 1 172 ? -12.533 5.940 16.915 1.00 92.00 172 GLN A C 1
ATOM 1411 O O . GLN A 1 172 ? -13.081 5.141 16.165 1.00 92.00 172 GLN A O 1
ATOM 1416 N N . ILE A 1 173 ? -12.436 5.763 18.225 1.00 90.19 173 ILE A N 1
ATOM 1417 C CA . ILE A 1 173 ? -13.080 4.669 18.950 1.00 90.19 173 ILE A CA 1
ATOM 1418 C C . ILE A 1 173 ? -14.106 5.307 19.868 1.00 90.19 173 ILE A C 1
ATOM 1420 O O . ILE A 1 173 ? -13.753 6.222 20.607 1.00 90.19 173 ILE A O 1
ATOM 1424 N N . SER A 1 174 ? -15.338 4.817 19.839 1.00 88.62 174 SER A N 1
ATOM 1425 C CA . SER A 1 174 ? -16.442 5.293 20.667 1.00 88.62 174 SER A CA 1
ATOM 1426 C C . SER A 1 174 ? -16.999 4.147 21.502 1.00 88.62 174 SER A C 1
ATOM 1428 O O . SER A 1 174 ? -17.221 3.047 21.002 1.00 88.62 174 SER A O 1
ATOM 1430 N N . MET A 1 175 ? -17.233 4.407 22.783 1.00 86.44 175 MET A N 1
ATOM 1431 C CA . MET A 1 175 ? -17.751 3.453 23.755 1.00 86.44 175 MET A CA 1
ATOM 1432 C C . MET A 1 175 ? -19.110 3.924 24.263 1.00 86.44 175 MET A C 1
ATOM 1434 O O . MET A 1 175 ? -19.237 5.019 24.810 1.00 86.44 175 MET A O 1
ATOM 1438 N N . ASN A 1 176 ? -20.119 3.070 24.123 1.00 83.25 176 ASN A N 1
ATOM 1439 C CA . ASN A 1 176 ? -21.489 3.357 24.530 1.00 83.25 176 ASN A CA 1
ATOM 1440 C C . ASN A 1 176 ? -21.992 2.272 25.482 1.00 83.25 176 ASN A C 1
ATOM 1442 O O . ASN A 1 176 ? -21.988 1.093 25.140 1.00 83.25 176 ASN A O 1
ATOM 1446 N N . ILE A 1 177 ? -22.468 2.651 26.669 1.00 81.44 177 ILE A N 1
ATOM 1447 C CA . ILE A 1 177 ? -23.119 1.711 27.589 1.00 81.44 177 ILE A CA 1
ATOM 1448 C C . ILE A 1 177 ? -24.625 1.721 27.311 1.00 81.44 177 ILE A C 1
ATOM 1450 O O . ILE A 1 177 ? -25.262 2.772 27.357 1.00 81.44 177 ILE A O 1
ATOM 1454 N N . LYS A 1 178 ? -25.205 0.552 27.032 1.00 81.50 178 LYS A N 1
ATOM 1455 C CA . LYS A 1 178 ? -26.651 0.367 26.826 1.00 81.50 178 LYS A CA 1
ATOM 1456 C C . LYS A 1 178 ? -27.294 -0.254 28.066 1.00 81.50 178 LYS A C 1
ATOM 1458 O O . LYS A 1 178 ? -26.650 -1.019 28.778 1.00 81.50 178 LYS A O 1
ATOM 1463 N N . GLY A 1 179 ? -28.580 0.033 28.283 1.00 75.44 179 GLY A N 1
ATOM 1464 C CA .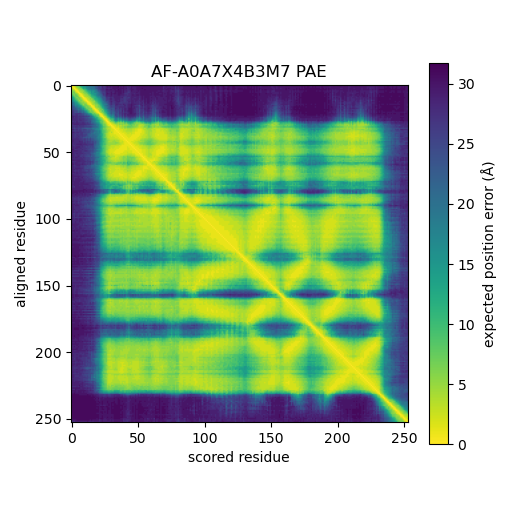 GLY A 1 179 ? -29.380 -0.563 29.365 1.00 75.44 179 GLY A CA 1
ATOM 1465 C C . GLY A 1 179 ? -29.359 0.202 30.692 1.00 75.44 179 GLY A C 1
ATOM 1466 O O . GLY A 1 179 ? -29.874 -0.294 31.689 1.00 75.44 179 GLY A O 1
ATOM 1467 N N . THR A 1 180 ? -28.781 1.405 30.721 1.00 71.88 180 TH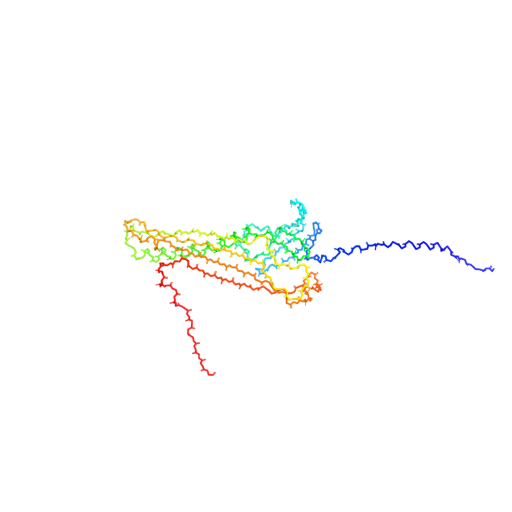R A N 1
ATOM 1468 C CA . THR A 1 180 ? -28.774 2.282 31.898 1.00 71.88 180 THR A CA 1
ATOM 1469 C C . THR A 1 180 ? -28.583 3.747 31.493 1.00 71.88 180 THR A C 1
ATOM 1471 O O . THR A 1 180 ? -27.965 4.027 30.470 1.00 71.88 180 THR A O 1
ATOM 1474 N N . GLU A 1 181 ? -29.079 4.684 32.302 1.00 65.56 181 GLU A N 1
ATOM 1475 C CA . GLU A 1 181 ? -28.873 6.134 32.139 1.00 65.56 181 GLU A CA 1
ATOM 1476 C C . GLU A 1 181 ? -27.565 6.606 32.811 1.00 65.56 181 GLU A C 1
ATOM 1478 O O . GLU A 1 181 ? -27.497 7.682 33.407 1.00 65.56 181 GLU A O 1
ATOM 1483 N N . ILE A 1 182 ? -26.499 5.799 32.763 1.00 66.25 182 ILE A N 1
ATOM 1484 C CA . ILE A 1 182 ? -25.190 6.238 33.264 1.00 66.25 182 ILE A CA 1
ATOM 1485 C C . ILE A 1 182 ? -24.616 7.247 32.272 1.00 66.25 182 ILE A C 1
ATOM 1487 O O . ILE A 1 182 ? -24.227 6.902 31.156 1.00 66.25 182 ILE A O 1
ATOM 1491 N N . ASN A 1 183 ? -24.532 8.504 32.699 1.00 63.00 183 ASN A N 1
ATOM 1492 C CA . ASN A 1 183 ? -23.926 9.563 31.910 1.00 63.00 183 ASN A CA 1
ATOM 1493 C C . ASN A 1 183 ? -22.395 9.500 32.047 1.00 63.00 183 ASN A C 1
ATOM 1495 O O . ASN A 1 183 ? -21.819 10.007 33.009 1.00 63.00 183 ASN A O 1
ATOM 1499 N N . ILE A 1 184 ? -21.732 8.829 31.103 1.00 66.12 184 ILE A N 1
ATOM 1500 C CA . ILE A 1 184 ? -20.268 8.853 30.985 1.00 66.12 184 ILE A CA 1
ATOM 1501 C C . ILE A 1 184 ? -19.862 10.273 30.558 1.00 66.12 184 ILE A C 1
ATOM 1503 O O . ILE A 1 184 ? -20.487 10.815 29.645 1.00 66.12 184 ILE A O 1
ATOM 1507 N N . PRO A 1 185 ? -18.843 10.903 31.167 1.00 68.81 185 PRO A N 1
ATOM 1508 C CA . PRO A 1 185 ? -18.320 12.171 30.668 1.00 68.81 185 PRO A CA 1
ATOM 1509 C C . PRO A 1 185 ? -17.946 12.050 29.186 1.00 68.81 185 PRO A C 1
ATOM 1511 O O . PRO A 1 185 ? -17.284 11.088 28.807 1.00 68.81 185 PRO A O 1
ATOM 1514 N N . GLU A 1 186 ? -18.344 13.015 28.355 1.00 67.81 186 GLU A N 1
ATOM 1515 C CA . GLU A 1 186 ? -18.134 12.967 26.896 1.00 67.81 186 GLU A CA 1
ATOM 1516 C C . GLU A 1 186 ? -16.660 12.731 26.525 1.00 67.81 186 GLU A C 1
ATOM 1518 O O . GLU A 1 186 ? -16.352 11.951 25.631 1.00 67.81 186 GLU A O 1
ATOM 1523 N N . ALA A 1 187 ? -15.749 13.309 27.313 1.00 66.50 187 ALA A N 1
ATOM 1524 C CA . ALA A 1 187 ? -14.300 13.161 27.183 1.00 66.50 187 ALA A CA 1
ATOM 1525 C C . ALA A 1 187 ? -13.774 11.722 27.388 1.00 66.50 187 ALA A C 1
ATOM 1527 O O . ALA A 1 187 ? -12.628 11.439 27.057 1.00 66.50 187 ALA A O 1
ATOM 1528 N N . ASN A 1 188 ? -14.599 10.823 27.933 1.00 68.19 188 ASN A N 1
ATOM 1529 C CA . ASN A 1 188 ? -14.285 9.408 28.141 1.00 68.19 188 ASN A CA 1
ATOM 1530 C C . ASN A 1 188 ? -15.105 8.485 27.221 1.00 68.19 188 ASN A C 1
ATOM 1532 O O . ASN A 1 188 ? -14.936 7.266 27.278 1.00 68.19 188 ASN A O 1
ATOM 1536 N N . LYS A 1 189 ? -16.020 9.035 26.405 1.00 75.31 189 LYS A N 1
ATOM 1537 C CA . LYS A 1 189 ? -16.837 8.253 25.464 1.00 75.31 189 LYS A CA 1
ATOM 1538 C C . LYS A 1 189 ? -16.112 7.953 24.169 1.00 75.31 189 LYS A C 1
ATOM 1540 O O . LYS A 1 189 ? -16.431 6.954 23.538 1.00 75.31 189 LYS A O 1
ATOM 1545 N N . SER A 1 190 ? -15.166 8.793 23.765 1.00 81.69 190 SER A N 1
ATOM 1546 C CA . SER A 1 190 ? -14.421 8.585 22.531 1.00 81.69 190 SER A CA 1
ATOM 1547 C C . SER A 1 190 ? -12.945 8.869 22.710 1.00 81.69 190 SER A C 1
ATOM 1549 O O . SER A 1 190 ? -12.596 9.822 23.394 1.00 81.69 190 SER A O 1
ATOM 1551 N N . VAL A 1 191 ? -12.112 8.087 22.034 1.00 85.75 191 VAL A N 1
ATOM 1552 C CA . VAL A 1 191 ? -10.669 8.312 21.930 1.00 85.75 191 VAL A CA 1
ATOM 1553 C C . VAL A 1 191 ? -10.317 8.494 20.462 1.00 85.75 191 VAL A C 1
ATOM 1555 O O . VAL A 1 191 ? -10.779 7.726 19.611 1.00 85.75 191 VAL A O 1
ATOM 1558 N N . SER A 1 192 ? -9.483 9.489 20.151 1.00 87.81 192 SER A N 1
ATOM 1559 C CA . SER A 1 192 ? -8.952 9.674 18.797 1.00 87.81 192 SER A CA 1
ATOM 1560 C C . SER A 1 192 ? -7.444 9.455 18.742 1.00 87.81 192 SER A C 1
ATOM 1562 O O . SER A 1 192 ? -6.654 10.143 19.390 1.00 87.81 192 SE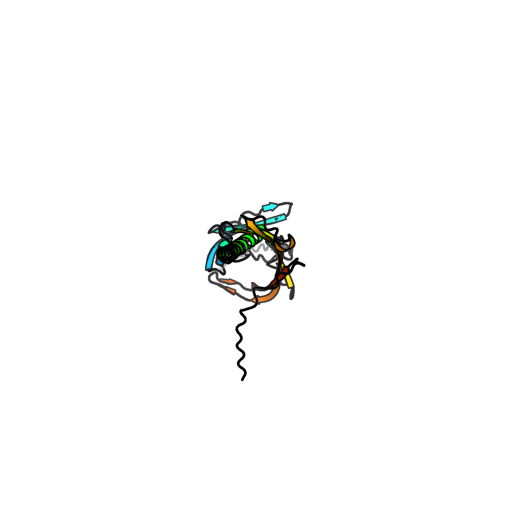R A O 1
ATOM 1564 N N . LEU A 1 193 ? -7.044 8.512 17.894 1.00 89.81 193 LEU A N 1
ATOM 1565 C CA . LEU A 1 193 ? -5.655 8.212 17.581 1.00 89.81 193 LEU A CA 1
ATOM 1566 C C . LEU A 1 193 ? -5.359 8.694 16.163 1.00 89.81 193 LEU A C 1
ATOM 1568 O O . LEU A 1 193 ? -6.051 8.333 15.213 1.00 89.81 193 LEU A O 1
ATOM 1572 N N . THR A 1 194 ? -4.303 9.488 16.015 1.00 91.06 194 THR A N 1
ATOM 1573 C CA . THR A 1 194 ? -3.747 9.815 14.701 1.00 91.06 194 THR A CA 1
ATOM 1574 C C . THR A 1 194 ? -2.393 9.147 14.558 1.00 91.06 194 THR A C 1
ATOM 1576 O O . THR A 1 194 ? -1.520 9.290 15.414 1.00 91.06 194 THR A O 1
ATOM 1579 N N . MET A 1 195 ? -2.206 8.422 13.463 1.00 90.69 195 MET A N 1
ATOM 1580 C CA . MET A 1 195 ? -0.939 7.816 13.087 1.00 90.69 195 MET A CA 1
ATOM 1581 C C . MET A 1 195 ? -0.454 8.420 11.777 1.00 90.69 195 MET A C 1
ATOM 1583 O O . MET A 1 195 ? -1.239 8.726 10.883 1.00 90.69 195 MET A O 1
ATOM 1587 N N . LYS A 1 196 ? 0.859 8.549 11.643 1.00 91.62 196 LYS A N 1
ATOM 1588 C CA . LYS A 1 196 ? 1.517 8.843 10.376 1.00 91.62 196 LYS A CA 1
ATOM 1589 C C . LYS A 1 196 ? 2.575 7.784 10.121 1.00 91.62 196 LYS A C 1
ATOM 1591 O O . LYS A 1 196 ? 3.490 7.611 10.925 1.00 91.62 196 LYS A O 1
ATOM 1596 N N . LEU A 1 197 ? 2.436 7.101 8.997 1.00 89.19 197 LEU A N 1
ATOM 1597 C CA . LEU A 1 197 ? 3.422 6.213 8.413 1.00 89.19 197 LEU A CA 1
ATOM 1598 C C . LEU A 1 197 ? 4.197 7.002 7.356 1.00 89.19 197 LEU A C 1
ATOM 1600 O O . LEU A 1 197 ? 3.600 7.684 6.525 1.00 89.19 197 LEU A O 1
ATOM 1604 N N . SER A 1 198 ? 5.520 6.927 7.382 1.00 89.81 198 SER A N 1
ATOM 1605 C CA . SER A 1 198 ? 6.370 7.464 6.323 1.00 89.81 198 SER A CA 1
ATOM 1606 C C . SER A 1 198 ? 7.423 6.435 5.975 1.00 89.81 198 SER A C 1
ATOM 1608 O O . SER A 1 198 ? 8.136 5.958 6.857 1.00 89.81 198 SER A O 1
ATOM 1610 N N . GLU A 1 199 ? 7.562 6.151 4.690 1.00 88.62 199 GLU A N 1
ATOM 1611 C CA . GLU A 1 199 ? 8.656 5.348 4.171 1.00 88.62 199 GLU A CA 1
ATOM 1612 C C . GLU A 1 199 ? 9.628 6.248 3.420 1.00 88.62 199 GLU A C 1
ATOM 1614 O O . GLU A 1 199 ? 9.234 7.044 2.564 1.00 88.62 199 GLU A O 1
ATOM 1619 N N . THR A 1 200 ? 10.904 6.146 3.767 1.00 90.88 200 THR A N 1
ATOM 1620 C CA . THR A 1 200 ? 11.978 6.860 3.082 1.00 90.88 200 THR A CA 1
ATOM 1621 C C . THR A 1 200 ? 12.824 5.880 2.295 1.00 90.88 200 THR A C 1
ATOM 1623 O O . THR A 1 200 ? 13.326 4.921 2.886 1.00 90.88 200 THR A O 1
ATOM 1626 N N . GLY A 1 201 ? 12.999 6.136 1.002 1.00 88.88 201 GLY A N 1
ATOM 1627 C CA . GLY A 1 201 ? 13.925 5.399 0.152 1.00 88.88 201 GLY A CA 1
ATOM 1628 C C . GLY A 1 201 ? 15.314 6.030 0.178 1.00 88.88 201 GLY A C 1
ATOM 1629 O O . GLY A 1 201 ? 15.466 7.244 0.341 1.00 88.88 201 GLY A O 1
ATOM 1630 N N . ASN A 1 202 ? 16.336 5.190 0.063 1.00 89.00 202 ASN A N 1
ATOM 1631 C CA . ASN A 1 202 ? 17.729 5.592 -0.028 1.00 89.00 202 ASN A CA 1
ATOM 1632 C C . ASN A 1 202 ? 18.439 4.696 -1.043 1.00 89.00 202 ASN A C 1
ATOM 1634 O O . ASN A 1 202 ? 18.486 3.474 -0.879 1.00 89.00 202 ASN A O 1
ATOM 1638 N N . LEU A 1 203 ? 19.010 5.298 -2.081 1.00 87.12 203 LEU A N 1
ATOM 1639 C CA . LEU A 1 203 ? 19.781 4.570 -3.081 1.00 87.12 203 LEU A CA 1
ATOM 1640 C C . LEU A 1 203 ? 21.158 4.224 -2.503 1.00 87.12 203 LEU A C 1
ATOM 1642 O O . LEU A 1 203 ? 21.966 5.115 -2.234 1.00 87.12 203 LEU A O 1
ATOM 1646 N N . ILE A 1 204 ? 21.419 2.932 -2.291 1.00 88.56 204 ILE A N 1
ATOM 1647 C CA . ILE A 1 204 ? 22.632 2.457 -1.605 1.00 88.56 204 ILE A CA 1
ATOM 1648 C C . ILE A 1 204 ? 23.690 1.882 -2.551 1.00 88.56 204 ILE A C 1
ATOM 1650 O O . ILE A 1 204 ? 24.829 1.689 -2.132 1.00 88.56 204 ILE A O 1
ATOM 1654 N N . GLY A 1 205 ? 23.353 1.636 -3.819 1.00 86.94 205 GLY A N 1
ATOM 1655 C CA . GLY A 1 205 ? 24.327 1.221 -4.824 1.00 86.94 205 GLY A CA 1
ATOM 1656 C C . GLY A 1 205 ? 23.707 0.554 -6.045 1.00 86.94 205 GLY A C 1
ATOM 1657 O O . GLY A 1 205 ? 22.506 0.673 -6.293 1.00 86.94 205 GLY A O 1
ATOM 1658 N N . LYS A 1 206 ? 24.555 -0.157 -6.789 1.00 87.50 206 LYS A N 1
ATOM 1659 C CA . LYS A 1 206 ? 24.170 -1.064 -7.870 1.00 87.50 206 LYS A CA 1
ATOM 1660 C C . LYS A 1 206 ? 24.749 -2.450 -7.623 1.00 87.50 206 LYS A C 1
ATOM 1662 O O . LYS A 1 206 ? 25.829 -2.558 -7.041 1.00 87.50 206 LYS A O 1
ATOM 1667 N N . GLU A 1 207 ? 24.060 -3.486 -8.077 1.00 89.62 207 GLU A N 1
ATOM 1668 C CA . GLU A 1 207 ? 24.572 -4.858 -8.058 1.00 89.62 207 GLU A CA 1
ATOM 1669 C C . GLU A 1 207 ? 24.048 -5.676 -9.239 1.00 89.62 207 GLU A C 1
ATOM 1671 O O . GLU A 1 207 ? 23.015 -5.352 -9.820 1.00 89.62 207 GLU A O 1
ATOM 1676 N N . SER A 1 208 ? 24.756 -6.749 -9.591 1.00 93.31 208 SER A N 1
ATOM 1677 C CA . SER A 1 208 ? 24.234 -7.738 -10.534 1.00 93.31 208 SER A CA 1
ATOM 1678 C C . SER A 1 208 ? 23.393 -8.766 -9.784 1.00 93.31 208 SER A C 1
ATOM 1680 O O . SER A 1 208 ? 23.860 -9.363 -8.810 1.00 93.31 208 SER A O 1
ATOM 1682 N N . VAL A 1 209 ? 22.171 -9.010 -10.252 1.00 92.88 209 VAL A N 1
ATOM 1683 C CA . VAL A 1 209 ? 21.225 -9.948 -9.636 1.00 92.88 209 VAL A CA 1
ATOM 1684 C C . VAL A 1 209 ? 21.029 -11.148 -10.554 1.00 92.88 209 VAL A C 1
ATOM 1686 O O . VAL A 1 209 ? 20.629 -11.009 -11.708 1.00 92.88 209 VAL A O 1
ATOM 1689 N N . LYS A 1 210 ? 21.300 -12.351 -10.041 1.00 94.31 210 LYS A N 1
ATOM 1690 C CA . LYS A 1 210 ? 21.046 -13.611 -10.750 1.00 94.31 210 LYS A CA 1
ATOM 1691 C C . LYS A 1 210 ? 19.732 -14.224 -10.273 1.00 94.31 210 LYS A C 1
ATOM 1693 O O . LYS A 1 210 ? 19.581 -14.502 -9.086 1.00 94.31 210 LYS A O 1
ATOM 1698 N N . THR A 1 211 ? 18.823 -14.491 -11.203 1.00 90.50 211 THR A N 1
ATOM 1699 C CA . THR A 1 211 ? 17.535 -15.158 -10.959 1.00 90.50 211 THR A CA 1
ATOM 1700 C C . THR A 1 211 ? 17.361 -16.349 -11.909 1.00 90.50 211 THR A C 1
ATOM 1702 O O . THR A 1 211 ? 18.245 -16.655 -12.712 1.00 90.50 211 THR A O 1
ATOM 1705 N N . ALA A 1 212 ? 16.217 -17.036 -11.834 1.00 89.44 212 ALA A N 1
ATOM 1706 C CA . ALA A 1 212 ? 15.863 -18.082 -12.794 1.00 89.44 212 ALA A CA 1
ATOM 1707 C C . ALA A 1 212 ? 15.683 -17.546 -14.230 1.00 89.44 212 ALA A C 1
ATOM 1709 O O . ALA A 1 212 ? 15.879 -18.294 -15.183 1.00 89.44 212 ALA A O 1
ATOM 1710 N N . ALA A 1 213 ? 15.353 -16.258 -14.386 1.00 89.06 213 ALA A N 1
ATOM 1711 C CA . ALA A 1 213 ? 15.162 -15.617 -15.686 1.00 89.06 213 ALA A CA 1
ATOM 1712 C C . ALA A 1 213 ? 16.479 -15.171 -16.348 1.00 89.06 213 ALA A C 1
ATOM 1714 O O . ALA A 1 213 ? 16.488 -14.848 -17.532 1.00 89.06 213 ALA A O 1
ATOM 1715 N N . GLY A 1 214 ? 17.593 -15.154 -15.607 1.00 92.31 214 GLY A N 1
ATOM 1716 C CA . GLY A 1 214 ? 18.897 -14.749 -16.128 1.00 92.31 214 GLY A CA 1
ATOM 1717 C C . GLY A 1 214 ? 19.720 -13.941 -15.131 1.00 92.31 214 GLY A C 1
ATOM 1718 O O . GLY A 1 214 ? 19.485 -13.969 -13.922 1.00 92.31 214 GLY A O 1
ATOM 1719 N N . ILE A 1 215 ? 20.724 -13.238 -15.651 1.00 93.19 215 ILE A N 1
ATOM 1720 C CA . ILE A 1 215 ? 21.542 -12.292 -14.890 1.00 93.19 215 ILE A CA 1
ATOM 1721 C C . ILE A 1 215 ? 21.157 -10.888 -15.343 1.00 93.19 215 ILE A C 1
ATOM 1723 O O . ILE A 1 215 ? 21.222 -10.587 -16.531 1.00 93.19 215 ILE A O 1
ATOM 1727 N N . PHE A 1 216 ? 20.769 -10.050 -14.388 1.00 89.81 216 PHE A N 1
ATOM 1728 C CA . PHE A 1 216 ? 20.461 -8.643 -14.591 1.00 89.81 216 PHE A CA 1
ATOM 1729 C C . PHE A 1 216 ? 21.630 -7.824 -14.052 1.00 89.81 216 PHE A C 1
ATOM 1731 O O . PHE A 1 216 ? 21.926 -7.863 -12.857 1.00 89.81 216 PHE A O 1
ATOM 1738 N N . GLU A 1 217 ? 22.335 -7.134 -14.940 1.00 89.06 217 GLU A N 1
ATOM 1739 C CA . GLU A 1 217 ? 23.450 -6.2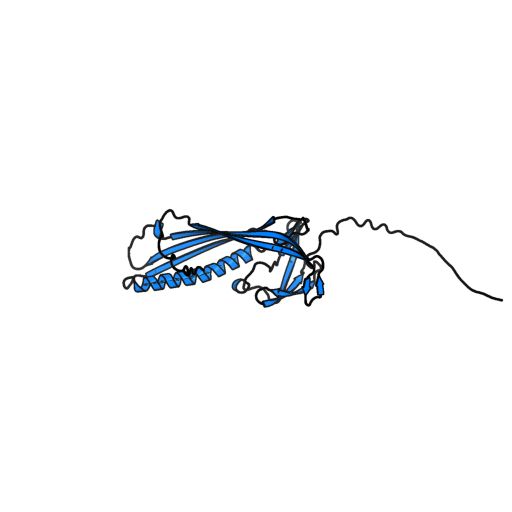57 -14.583 1.00 89.06 217 GLU A CA 1
ATOM 1740 C C . GLU A 1 217 ? 22.929 -4.875 -14.157 1.00 89.06 217 GLU A C 1
ATOM 1742 O O . GLU A 1 217 ? 21.812 -4.493 -14.499 1.00 89.06 217 GLU A O 1
ATOM 1747 N N . ASP A 1 218 ? 23.723 -4.137 -13.377 1.00 85.44 218 ASP A N 1
ATOM 1748 C CA . ASP A 1 218 ? 23.434 -2.750 -12.980 1.00 85.44 218 ASP A CA 1
ATOM 1749 C C . ASP A 1 218 ? 22.077 -2.502 -12.281 1.00 85.44 218 ASP A C 1
ATOM 1751 O O . ASP A 1 218 ? 21.535 -1.393 -12.338 1.00 85.44 218 ASP A O 1
ATOM 1755 N N . CYS A 1 219 ? 21.545 -3.489 -11.550 1.00 86.25 219 CYS A N 1
ATOM 1756 C CA . CYS A 1 219 ? 20.300 -3.328 -10.796 1.00 86.25 219 CYS A CA 1
ATOM 1757 C C . CYS A 1 219 ? 20.466 -2.289 -9.685 1.00 86.25 219 CYS A C 1
ATOM 1759 O O . CYS A 1 219 ? 21.439 -2.328 -8.928 1.00 86.25 219 CYS A O 1
ATOM 1761 N N . LEU A 1 220 ? 19.491 -1.387 -9.539 1.00 84.94 220 LEU A N 1
ATOM 1762 C CA . LEU A 1 220 ? 19.481 -0.429 -8.436 1.00 84.94 220 LEU A CA 1
ATOM 1763 C C . LEU A 1 220 ? 19.211 -1.135 -7.107 1.00 84.94 220 LEU A C 1
ATOM 1765 O O . LEU A 1 220 ? 18.199 -1.815 -6.944 1.00 84.94 220 LEU A O 1
ATOM 1769 N N . LYS A 1 221 ? 20.092 -0.909 -6.132 1.00 87.19 221 LYS A N 1
ATOM 1770 C CA . LYS A 1 221 ? 19.926 -1.386 -4.762 1.00 87.19 221 LYS A CA 1
ATOM 1771 C C . LYS A 1 221 ? 19.374 -0.251 -3.903 1.00 87.19 221 LYS A C 1
ATOM 1773 O O . LYS A 1 221 ? 20.069 0.738 -3.654 1.00 87.19 221 LYS A O 1
ATOM 1778 N N . ILE A 1 222 ? 18.128 -0.391 -3.458 1.00 87.06 222 ILE A N 1
ATOM 1779 C CA . ILE A 1 222 ? 17.400 0.630 -2.694 1.00 87.06 222 ILE A CA 1
ATOM 1780 C C . ILE A 1 222 ? 17.090 0.091 -1.298 1.00 87.06 222 ILE A C 1
ATOM 1782 O O . ILE A 1 222 ? 16.591 -1.020 -1.144 1.00 87.06 222 ILE A O 1
ATOM 1786 N N . GLU A 1 223 ? 17.389 0.887 -0.275 1.00 89.31 223 GLU A N 1
ATOM 1787 C CA . GLU A 1 223 ? 16.983 0.628 1.104 1.00 89.31 223 GLU A CA 1
ATOM 1788 C C . GLU A 1 223 ? 15.753 1.480 1.433 1.00 89.31 223 GLU A C 1
ATOM 1790 O O . GLU A 1 223 ? 15.813 2.708 1.338 1.00 89.31 223 GLU A O 1
ATOM 1795 N N . TYR A 1 224 ? 14.661 0.846 1.863 1.00 88.50 224 TYR A N 1
ATOM 1796 C CA . TYR A 1 224 ? 13.497 1.544 2.408 1.00 88.50 224 TYR A CA 1
ATOM 1797 C C . TYR A 1 224 ? 13.491 1.458 3.929 1.00 88.50 224 TYR A C 1
ATOM 1799 O O . TYR A 1 224 ? 13.729 0.403 4.519 1.00 88.50 224 TYR A O 1
ATOM 1807 N N . ARG A 1 225 ? 13.212 2.588 4.577 1.00 89.62 225 ARG A N 1
ATOM 1808 C CA . ARG A 1 225 ? 13.067 2.678 6.031 1.00 89.62 225 ARG A CA 1
ATOM 1809 C C . ARG A 1 225 ? 11.703 3.235 6.370 1.00 89.62 225 ARG A C 1
ATOM 1811 O O . ARG A 1 225 ? 11.355 4.331 5.941 1.00 89.62 225 ARG A O 1
ATOM 1818 N N . THR A 1 226 ? 10.974 2.497 7.191 1.00 89.38 226 THR A N 1
ATOM 1819 C CA . THR A 1 226 ? 9.666 2.908 7.687 1.00 89.38 226 THR A CA 1
ATOM 1820 C C . THR A 1 226 ? 9.798 3.613 9.033 1.00 89.38 226 THR A C 1
ATOM 1822 O O . THR A 1 226 ? 10.517 3.163 9.927 1.00 89.38 226 THR A O 1
ATOM 1825 N N . LYS A 1 227 ? 9.066 4.713 9.193 1.00 89.62 227 LYS A N 1
ATOM 1826 C CA . LYS A 1 227 ? 8.864 5.409 10.461 1.00 89.62 227 LYS A CA 1
ATOM 1827 C C . LYS A 1 227 ? 7.371 5.564 10.716 1.00 89.62 227 LYS A C 1
ATOM 1829 O O . LYS A 1 227 ? 6.656 6.115 9.881 1.00 89.62 227 LYS A O 1
ATOM 1834 N N . THR A 1 228 ? 6.940 5.162 11.905 1.00 88.75 228 THR A N 1
ATOM 1835 C CA . THR A 1 228 ? 5.579 5.385 12.396 1.00 88.75 228 THR A CA 1
ATOM 1836 C C . THR A 1 228 ? 5.621 6.372 13.549 1.00 88.75 228 THR A C 1
ATOM 1838 O O . THR A 1 228 ? 6.430 6.235 14.467 1.00 88.75 228 THR A O 1
ATOM 1841 N N . THR A 1 229 ? 4.755 7.375 13.510 1.00 89.44 229 THR A N 1
ATOM 1842 C CA . THR A 1 229 ? 4.516 8.283 14.634 1.00 89.44 229 THR A CA 1
ATOM 1843 C C . THR A 1 229 ? 3.044 8.253 14.986 1.00 89.44 229 THR A C 1
ATOM 1845 O O . THR A 1 229 ? 2.207 8.324 14.090 1.00 89.44 229 THR A O 1
ATOM 1848 N N . SER A 1 230 ? 2.733 8.180 16.271 1.00 87.19 230 SER A N 1
ATOM 1849 C CA . SER A 1 230 ? 1.371 8.224 16.790 1.00 87.19 230 SER A CA 1
ATOM 1850 C C . SER A 1 230 ? 1.221 9.392 17.750 1.00 87.19 230 SER A C 1
ATOM 1852 O O . SER A 1 230 ? 2.112 9.648 18.562 1.00 87.19 230 SER A O 1
ATOM 1854 N N . SER A 1 231 ? 0.084 10.067 17.687 1.00 83.44 231 SER A N 1
ATOM 1855 C CA . SER A 1 231 ? -0.333 11.049 18.679 1.00 83.44 231 SER A CA 1
ATOM 1856 C C . SER A 1 231 ? -1.760 10.748 19.101 1.00 83.44 231 SER A C 1
ATOM 1858 O O . SER A 1 231 ? -2.643 10.576 18.256 1.00 83.44 231 SER A O 1
ATOM 1860 N N . ASN A 1 232 ? -1.978 10.731 20.410 1.00 76.44 232 ASN A N 1
ATOM 1861 C CA . ASN A 1 232 ? -3.315 10.769 20.972 1.00 76.44 232 ASN A CA 1
ATOM 1862 C C . ASN A 1 232 ? -3.667 12.245 21.118 1.00 76.44 232 ASN A C 1
ATOM 1864 O O . ASN A 1 232 ? -2.969 12.970 21.827 1.00 76.44 232 ASN A O 1
ATOM 1868 N N . ASN A 1 233 ? -4.714 12.694 20.436 1.00 54.62 233 ASN A N 1
ATOM 1869 C CA . ASN A 1 233 ? -5.318 13.972 20.782 1.00 54.62 233 ASN A CA 1
ATOM 1870 C C . ASN A 1 233 ? -6.330 13.681 21.886 1.00 54.62 233 ASN A C 1
ATOM 1872 O O . ASN A 1 233 ? -7.506 13.552 21.583 1.00 54.62 233 ASN A O 1
ATOM 1876 N N . ASP A 1 234 ? -5.865 13.528 23.127 1.00 47.44 234 ASP A N 1
ATOM 1877 C CA . ASP A 1 234 ? -6.740 13.585 24.299 1.00 47.44 234 ASP A CA 1
ATOM 1878 C C . ASP A 1 234 ? -6.005 14.205 25.495 1.00 47.44 234 ASP A C 1
ATOM 1880 O O . ASP A 1 234 ? -5.070 13.632 26.056 1.00 47.44 234 ASP A O 1
ATOM 1884 N N . GLU A 1 235 ? -6.483 15.386 25.898 1.00 36.69 235 GLU A N 1
ATOM 1885 C CA . GLU A 1 235 ? -6.314 15.962 27.239 1.00 36.69 235 GLU A CA 1
ATOM 1886 C C . GLU A 1 235 ? -7.224 15.277 28.286 1.00 36.69 235 GLU A C 1
ATOM 1888 O O . GLU A 1 235 ? -7.358 15.760 29.408 1.00 36.69 235 GLU A O 1
ATOM 1893 N N . SER A 1 236 ? -7.831 14.128 27.985 1.00 36.91 236 SER A N 1
ATOM 1894 C CA . SER A 1 236 ? -8.587 13.324 28.951 1.00 36.91 236 SER A CA 1
ATOM 1895 C C . SER A 1 236 ? -7.923 11.969 29.167 1.00 36.91 236 SER A C 1
ATOM 1897 O O . SER A 1 236 ? -7.816 11.123 28.284 1.00 36.91 236 SER A O 1
ATOM 1899 N N . GLY A 1 237 ? -7.418 11.789 30.387 1.00 37.41 237 GLY A N 1
ATOM 1900 C CA . GLY A 1 237 ? -6.616 10.649 30.791 1.00 37.41 237 GLY A CA 1
ATOM 1901 C C . GLY A 1 237 ? -7.299 9.298 30.595 1.00 37.41 237 GLY A C 1
ATOM 1902 O O . GLY A 1 237 ? -8.209 8.934 31.331 1.00 37.41 237 GLY A O 1
ATOM 1903 N N . ILE A 1 238 ? -6.706 8.485 29.725 1.00 34.69 238 ILE A N 1
ATOM 1904 C CA . ILE A 1 238 ? -6.551 7.051 29.970 1.00 34.69 238 ILE A CA 1
ATOM 1905 C C . ILE A 1 238 ? -5.049 6.791 30.133 1.00 34.69 238 ILE A C 1
ATOM 1907 O O . ILE A 1 238 ? -4.365 6.283 29.250 1.00 34.69 238 ILE A O 1
ATOM 1911 N N . GLN A 1 239 ? -4.511 7.175 31.293 1.00 39.44 239 GLN A N 1
ATOM 1912 C CA . GLN A 1 239 ? -3.396 6.432 31.867 1.00 39.44 239 GLN A CA 1
ATOM 1913 C C . GLN A 1 239 ? -3.992 5.308 32.707 1.00 39.44 239 GLN A C 1
ATOM 1915 O O . GLN A 1 239 ? -4.408 5.556 33.832 1.00 39.44 239 GLN A O 1
ATOM 1920 N N . GLN A 1 240 ? -4.053 4.102 32.141 1.00 33.31 240 GLN A N 1
ATOM 1921 C CA . GLN A 1 240 ? -3.730 2.827 32.796 1.00 33.31 240 GLN A CA 1
ATOM 1922 C C . GLN A 1 240 ? -4.247 1.662 31.951 1.00 33.31 240 GLN A C 1
ATOM 1924 O O . GLN A 1 240 ? -5.437 1.554 31.671 1.00 33.31 240 GLN A O 1
ATOM 1929 N N . GLY A 1 241 ? -3.327 0.761 31.606 1.00 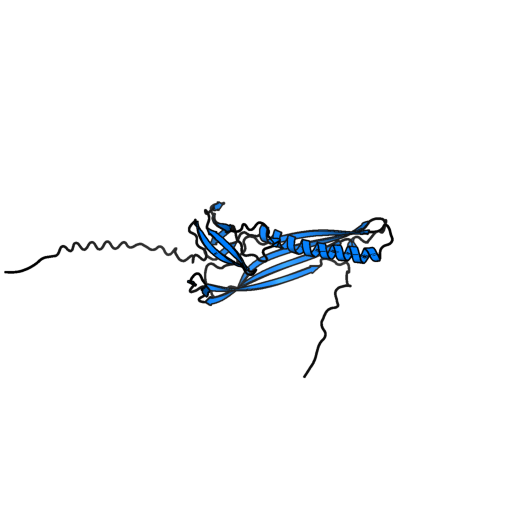29.33 241 GLY A N 1
ATOM 1930 C CA . GLY A 1 241 ? -3.649 -0.542 31.036 1.00 29.33 241 GLY A CA 1
ATOM 1931 C C . GLY A 1 241 ? -3.002 -0.821 29.688 1.00 29.33 241 GLY A C 1
ATOM 1932 O O . GLY A 1 241 ? -3.724 -1.153 28.766 1.00 29.33 241 GLY A O 1
ATOM 1933 N N . LEU A 1 242 ? -1.677 -0.667 29.581 1.00 28.56 242 LEU A N 1
ATOM 1934 C CA . LEU A 1 242 ? -0.768 -1.524 28.795 1.00 28.56 242 LEU A CA 1
ATOM 1935 C C . LEU A 1 242 ? 0.688 -1.128 29.128 1.00 28.56 242 LEU A C 1
ATOM 1937 O O . LEU A 1 242 ? 1.495 -0.778 28.273 1.00 28.56 242 LEU A O 1
ATOM 1941 N N . THR A 1 243 ? 1.021 -1.179 30.416 1.00 32.78 243 THR A N 1
ATOM 1942 C CA . THR A 1 243 ? 2.406 -1.321 30.874 1.00 32.78 243 THR A CA 1
ATOM 1943 C C . THR A 1 243 ? 2.420 -2.610 31.670 1.00 32.78 243 THR A C 1
ATOM 1945 O O . THR A 1 243 ? 1.989 -2.608 32.812 1.00 32.78 243 THR A O 1
ATOM 1948 N N . ASP A 1 244 ? 2.748 -3.713 31.003 1.00 31.27 244 ASP A N 1
ATOM 1949 C CA . ASP A 1 244 ? 3.423 -4.880 31.577 1.00 31.27 244 ASP A CA 1
ATOM 1950 C C . ASP A 1 244 ? 3.546 -5.951 30.493 1.00 31.27 244 ASP A C 1
ATOM 1952 O O . ASP A 1 244 ? 2.676 -6.794 30.317 1.00 31.27 244 ASP A O 1
ATOM 1956 N N . GLN A 1 245 ? 4.640 -5.863 29.734 1.00 26.34 245 GLN A N 1
ATOM 1957 C CA . GLN A 1 245 ? 5.430 -7.005 29.265 1.00 26.34 245 GLN A CA 1
ATOM 1958 C C . GLN A 1 245 ? 6.757 -6.478 28.688 1.00 26.34 245 GLN A C 1
ATOM 1960 O O . GLN A 1 245 ? 7.025 -6.513 27.492 1.00 26.34 245 GLN A O 1
ATOM 1965 N N . GLN A 1 246 ? 7.612 -5.953 29.571 1.00 25.59 246 GLN A N 1
ATOM 1966 C CA . GLN A 1 246 ? 9.056 -6.067 29.367 1.00 25.59 246 GLN A CA 1
ATOM 1967 C C . GLN A 1 246 ? 9.487 -7.422 29.937 1.00 25.59 246 GLN A C 1
ATOM 1969 O O . GLN A 1 246 ? 9.254 -7.658 31.125 1.00 25.59 246 GLN A O 1
ATOM 1974 N N . PRO A 1 247 ? 10.179 -8.288 29.180 1.00 28.62 247 PRO A N 1
ATOM 1975 C CA . PRO A 1 247 ? 11.027 -9.287 29.797 1.00 28.62 247 PRO A CA 1
ATOM 1976 C C . PRO A 1 247 ? 12.188 -8.538 30.456 1.00 28.62 247 PRO A C 1
ATOM 1978 O O . PRO A 1 247 ? 13.105 -8.045 29.796 1.00 28.62 247 PRO A O 1
ATOM 1981 N N . LYS A 1 248 ? 12.122 -8.409 31.782 1.00 29.12 248 LYS A N 1
ATOM 1982 C CA . LYS A 1 248 ? 13.331 -8.303 32.589 1.00 29.12 248 LYS A CA 1
ATOM 1983 C C . LYS A 1 248 ? 14.082 -9.610 32.386 1.00 29.12 248 LYS A C 1
ATOM 1985 O O . LYS A 1 248 ? 13.603 -10.626 32.854 1.00 29.12 248 LYS A O 1
ATOM 1990 N N . ASP A 1 249 ? 15.235 -9.546 31.740 1.00 29.56 249 ASP A N 1
ATOM 1991 C CA . ASP A 1 249 ? 16.399 -10.300 32.187 1.00 29.56 249 ASP A CA 1
ATOM 1992 C C . ASP A 1 249 ? 17.668 -9.524 31.828 1.00 29.56 249 ASP A C 1
ATOM 1994 O O . ASP A 1 249 ? 18.127 -9.457 30.690 1.00 29.56 249 ASP A O 1
ATOM 1998 N N . LYS A 1 250 ? 18.211 -8.880 32.863 1.00 27.84 250 LYS A N 1
ATOM 1999 C CA . LYS A 1 250 ? 19.629 -8.562 32.981 1.00 27.84 250 LYS A CA 1
ATOM 2000 C C . LYS A 1 250 ? 20.292 -9.822 33.523 1.00 27.84 250 LYS A C 1
ATOM 2002 O O . LYS A 1 250 ? 19.988 -10.200 34.651 1.00 27.84 250 LYS A O 1
ATOM 2007 N N . ILE A 1 251 ? 21.271 -10.370 32.813 1.00 29.28 251 ILE A N 1
ATOM 2008 C CA . ILE A 1 251 ? 22.389 -11.044 33.475 1.00 29.28 251 ILE A CA 1
ATOM 2009 C C . ILE A 1 251 ? 23.676 -10.436 32.933 1.00 29.28 251 ILE A C 1
ATOM 2011 O O . ILE A 1 251 ? 23.982 -10.509 31.748 1.00 29.28 251 ILE A O 1
ATOM 2015 N N . THR A 1 252 ? 24.382 -9.780 33.845 1.00 32.78 252 THR A N 1
ATOM 2016 C CA . THR A 1 252 ? 25.757 -9.320 33.710 1.00 32.78 252 THR A CA 1
ATOM 2017 C C . THR A 1 252 ? 26.689 -10.508 33.938 1.00 32.78 252 THR A C 1
ATOM 2019 O O . THR A 1 252 ? 26.580 -11.166 34.973 1.00 32.78 252 THR A O 1
ATOM 2022 N N . THR A 1 253 ? 27.649 -10.738 33.047 1.00 37.38 253 THR A N 1
ATOM 2023 C CA . THR A 1 253 ? 29.069 -10.912 33.405 1.00 37.38 253 THR A CA 1
ATOM 2024 C C . THR A 1 253 ? 29.927 -10.559 32.203 1.00 37.38 253 THR A C 1
ATOM 2026 O O . THR A 1 253 ? 29.530 -10.935 31.080 1.00 37.38 253 THR A O 1
#

Sequence (253 aa):
MNYIKTACILLILLSFSVVITASDTLTEFFPTTEGSFWVYVDQDGNEFTRTSTEQKNMGGEIFHTFSYEPAIENWEKYNYLLHPFLYQVNGEWIRFYVADEIESAIKSKLKKRLDEIAAELRQKYTDQLPSGISLDVDYTIEPTAQNPLYFLPSTFNNKEKWIATQVGVRIQISMNIKGTEINIPEANKSVSLTMKLSETGNLIGKESVKTAAGIFEDCLKIEYRTKTTSSNNDESGIQQGLTDQQPKDKITT

Radius of gyration: 29.19 Å; Cα contacts (8 Å, |Δi|>4): 378; chains: 1; bounding box: 76×34×107 Å

pLDDT: mean 74.47, std 20.99, range [25.59, 96.0]

Foldseek 3Di:
DDDDDDDDDPPPPPPPPPPPPPPPLQPPPDDQDFQDWDWDADPVRDIKIKTWHDWDQDPNFTKTAIAIVVGPPDLCVDQDDPDARIWHDDPWFIWGFCFVSVQVNVQVVVVVVVVVVQVVVQVVCVVVDDPQKGKDKDKDKGKGKDPTFGQDTSDDDDWDKDWRIKMKIKMKMAIDMPRDPPDDPPLPGIWIKIKMKIKIKTFDAFDWDQDPVGIDGRHTDIDIDIDMDMDTPHPDDPPDDPPDDDPDDDDDD